Protein AF-A0A8B9ZH86-F1 (afdb_monomer)

Structure (mmCIF, N/CA/C/O backbone):
data_AF-A0A8B9ZH86-F1
#
_entry.id   AF-A0A8B9ZH86-F1
#
loop_
_atom_site.group_PDB
_atom_site.id
_atom_site.type_symbol
_atom_site.label_atom_id
_atom_site.label_alt_id
_atom_site.label_comp_id
_atom_site.label_asym_id
_atom_site.label_entity_id
_atom_site.label_seq_id
_atom_site.pdbx_PDB_ins_code
_atom_site.Cartn_x
_atom_site.Cartn_y
_atom_site.Cartn_z
_atom_site.occupancy
_atom_site.B_iso_or_equiv
_atom_site.auth_seq_id
_atom_site.auth_comp_id
_atom_site.auth_asym_id
_atom_site.auth_atom_id
_atom_site.pdbx_PDB_model_num
ATOM 1 N N . MET A 1 1 ? -10.635 -2.261 -49.959 1.00 44.25 1 MET A N 1
ATOM 2 C CA . MET A 1 1 ? -9.346 -1.596 -49.677 1.00 44.25 1 MET A CA 1
ATOM 3 C C . MET A 1 1 ? -9.178 -1.586 -48.171 1.00 44.25 1 MET A C 1
ATOM 5 O O . MET A 1 1 ? -9.976 -0.938 -47.509 1.00 44.25 1 MET A O 1
ATOM 9 N N . GLY A 1 2 ? -8.268 -2.399 -47.631 1.00 51.12 2 GLY A N 1
ATOM 10 C CA . GLY A 1 2 ? -8.025 -2.447 -46.186 1.00 51.12 2 GLY A CA 1
ATOM 11 C C . GLY A 1 2 ? -7.377 -1.146 -45.723 1.00 51.12 2 GLY A C 1
ATOM 12 O O . GLY A 1 2 ? -6.471 -0.653 -46.393 1.00 51.12 2 GLY A O 1
ATOM 13 N N . ALA A 1 3 ? -7.886 -0.574 -44.633 1.00 56.88 3 ALA A N 1
ATOM 14 C CA . ALA A 1 3 ? -7.304 0.602 -44.006 1.00 56.88 3 ALA A CA 1
ATOM 15 C C . ALA A 1 3 ? -5.883 0.255 -43.547 1.00 56.88 3 ALA A C 1
ATOM 17 O O . ALA A 1 3 ? -5.705 -0.650 -42.734 1.00 56.88 3 ALA A O 1
ATOM 18 N N . VAL A 1 4 ? -4.890 0.940 -44.113 1.00 67.06 4 VAL A N 1
ATOM 19 C CA . VAL A 1 4 ? -3.495 0.831 -43.679 1.00 67.06 4 VAL A CA 1
ATOM 20 C C . VAL A 1 4 ? -3.459 1.277 -42.220 1.00 67.06 4 VAL A C 1
ATOM 22 O O . VAL A 1 4 ? -3.859 2.400 -41.918 1.00 67.06 4 VAL A O 1
ATOM 25 N N . THR A 1 5 ? -3.065 0.384 -41.316 1.00 81.06 5 THR A N 1
ATOM 26 C CA . THR A 1 5 ? -2.970 0.703 -39.887 1.00 81.06 5 THR A CA 1
ATOM 27 C C . THR A 1 5 ? -1.779 1.632 -39.647 1.00 81.06 5 THR A C 1
ATOM 29 O O . THR A 1 5 ? -0.795 1.574 -40.387 1.00 81.06 5 THR A O 1
ATOM 32 N N . ASP A 1 6 ? -1.831 2.491 -38.626 1.00 79.12 6 ASP A N 1
ATOM 33 C CA . ASP A 1 6 ? -0.725 3.417 -38.316 1.00 79.12 6 ASP A CA 1
ATOM 34 C C . ASP A 1 6 ? 0.617 2.679 -38.157 1.00 79.12 6 ASP A C 1
ATOM 36 O O . ASP A 1 6 ? 1.642 3.145 -38.652 1.00 79.12 6 ASP A O 1
ATOM 40 N N . ASP A 1 7 ? 0.600 1.463 -37.606 1.00 79.62 7 ASP A N 1
ATOM 41 C CA . ASP A 1 7 ? 1.768 0.578 -37.535 1.00 79.62 7 ASP A CA 1
ATOM 42 C C . ASP A 1 7 ? 2.334 0.200 -38.912 1.00 79.62 7 ASP A C 1
ATOM 44 O O . ASP A 1 7 ? 3.549 0.093 -39.078 1.00 79.62 7 ASP A O 1
ATOM 48 N N . GLU A 1 8 ? 1.490 -0.010 -39.927 1.00 81.50 8 GLU A N 1
ATOM 49 C CA . GLU A 1 8 ? 1.948 -0.248 -41.299 1.00 81.50 8 GLU A CA 1
ATOM 50 C C . GLU A 1 8 ? 2.535 1.009 -41.939 1.00 81.50 8 GLU A C 1
ATOM 52 O O . GLU A 1 8 ? 3.502 0.903 -42.698 1.00 81.50 8 GLU A O 1
ATOM 57 N N . VAL A 1 9 ? 1.984 2.189 -41.640 1.00 79.44 9 VAL A N 1
ATOM 58 C CA . VAL A 1 9 ? 2.524 3.469 -42.118 1.00 79.44 9 VAL A CA 1
ATOM 59 C C . VAL A 1 9 ? 3.891 3.728 -41.492 1.00 79.44 9 VAL A C 1
ATOM 61 O O . VAL A 1 9 ? 4.841 4.023 -42.217 1.00 79.44 9 VAL A O 1
ATOM 64 N N . ILE A 1 10 ? 4.020 3.545 -40.176 1.00 77.00 10 ILE A N 1
ATOM 65 C CA . ILE A 1 10 ? 5.276 3.706 -39.434 1.00 77.00 10 ILE A CA 1
ATOM 66 C C . ILE A 1 10 ? 6.316 2.697 -39.930 1.00 77.00 10 ILE A C 1
ATOM 68 O O . ILE A 1 10 ? 7.442 3.080 -40.245 1.00 77.00 10 ILE A O 1
ATOM 72 N N . ARG A 1 11 ? 5.936 1.426 -40.108 1.00 75.44 11 ARG A N 1
ATOM 73 C CA . ARG A 1 11 ? 6.829 0.385 -40.640 1.00 75.44 11 ARG A CA 1
ATOM 74 C C . ARG A 1 11 ? 7.306 0.708 -42.056 1.00 75.44 11 ARG A C 1
ATOM 76 O O . ARG A 1 11 ? 8.496 0.595 -42.333 1.00 75.44 11 ARG A O 1
ATOM 83 N N . LYS A 1 12 ? 6.412 1.145 -42.952 1.00 70.50 12 LYS A N 1
ATOM 84 C CA . LYS A 1 12 ? 6.780 1.562 -44.318 1.00 70.50 12 LYS A CA 1
ATOM 85 C C . LYS A 1 12 ? 7.668 2.801 -44.315 1.00 70.50 12 LYS A C 1
ATOM 87 O O . LYS A 1 12 ? 8.608 2.861 -45.097 1.00 70.50 12 LYS A O 1
ATOM 92 N N . ARG A 1 13 ? 7.404 3.768 -43.434 1.00 69.31 13 ARG A N 1
ATOM 93 C CA . ARG A 1 13 ? 8.225 4.972 -43.293 1.00 69.31 13 ARG A CA 1
ATOM 94 C C . ARG A 1 13 ? 9.634 4.626 -42.817 1.00 69.31 13 ARG A C 1
ATOM 96 O O . ARG A 1 13 ? 10.585 5.071 -43.438 1.00 69.31 13 ARG A O 1
ATOM 103 N N . LEU A 1 14 ? 9.765 3.766 -41.808 1.00 67.75 14 LEU A N 1
ATOM 104 C CA . LEU A 1 14 ? 11.055 3.269 -41.317 1.00 67.75 14 LEU A CA 1
ATOM 105 C C . LEU A 1 14 ? 11.804 2.420 -42.355 1.00 67.75 14 LEU A C 1
ATOM 107 O O . LEU A 1 14 ? 13.023 2.450 -42.381 1.00 67.75 14 LEU A O 1
ATOM 111 N N . LEU A 1 15 ? 11.103 1.694 -43.231 1.00 63.81 15 LEU A N 1
ATOM 112 C CA . LEU A 1 15 ? 11.711 0.946 -44.342 1.00 63.81 15 LEU A CA 1
ATOM 113 C C . LEU A 1 15 ? 12.183 1.846 -45.495 1.00 63.81 15 LEU A C 1
ATOM 115 O O . LEU A 1 15 ? 13.144 1.505 -46.177 1.00 63.81 15 LEU A O 1
ATOM 119 N N . ILE A 1 16 ? 11.502 2.969 -45.737 1.00 63.69 16 ILE A N 1
ATOM 120 C CA . ILE A 1 16 ? 11.848 3.926 -46.801 1.00 63.69 16 ILE A CA 1
ATOM 121 C C . ILE A 1 16 ? 12.933 4.906 -46.329 1.00 63.69 16 ILE A C 1
ATOM 123 O O . ILE A 1 16 ? 13.866 5.184 -47.079 1.00 63.69 16 ILE A O 1
ATOM 127 N N . ASP A 1 17 ? 12.827 5.399 -45.092 1.00 56.22 17 ASP A N 1
ATOM 128 C CA . ASP A 1 17 ? 13.790 6.317 -44.466 1.00 56.22 17 ASP A CA 1
ATOM 129 C C . ASP A 1 17 ? 14.951 5.569 -43.776 1.00 56.22 17 ASP A C 1
ATOM 131 O O . ASP A 1 17 ? 15.949 6.182 -43.395 1.00 56.22 17 ASP A O 1
ATOM 135 N N . GLY A 1 18 ? 14.850 4.244 -43.632 1.00 55.84 18 GLY A N 1
ATOM 136 C CA . GLY A 1 18 ? 15.890 3.370 -43.094 1.00 55.84 18 GLY A CA 1
ATOM 137 C C . GLY A 1 18 ? 17.001 3.124 -44.105 1.00 55.84 18 GLY A C 1
ATOM 138 O O . GLY A 1 18 ? 17.054 2.056 -44.697 1.00 55.84 18 GLY A O 1
ATOM 139 N N . ASP A 1 19 ? 17.840 4.141 -44.306 1.00 55.16 19 ASP A N 1
ATOM 140 C CA . ASP A 1 19 ? 19.271 4.131 -44.682 1.00 55.16 19 ASP A CA 1
ATOM 141 C C . ASP A 1 19 ? 19.768 3.306 -45.898 1.00 55.16 19 ASP A C 1
ATOM 143 O O . ASP A 1 19 ? 20.898 3.483 -46.336 1.00 55.16 19 ASP A O 1
ATOM 147 N N . GLY A 1 20 ? 18.960 2.456 -46.534 1.00 55.94 20 GLY A N 1
ATOM 148 C CA . GLY A 1 20 ? 19.423 1.531 -47.575 1.00 55.94 20 GLY A CA 1
ATOM 149 C C . GLY A 1 20 ? 19.319 2.072 -49.001 1.00 55.94 20 GLY A C 1
ATOM 150 O O . GLY A 1 20 ? 20.180 1.806 -49.836 1.00 55.94 20 GLY A O 1
ATOM 151 N N . ALA A 1 21 ? 18.291 2.871 -49.303 1.00 56.84 21 ALA A N 1
ATOM 152 C CA . ALA A 1 21 ? 18.071 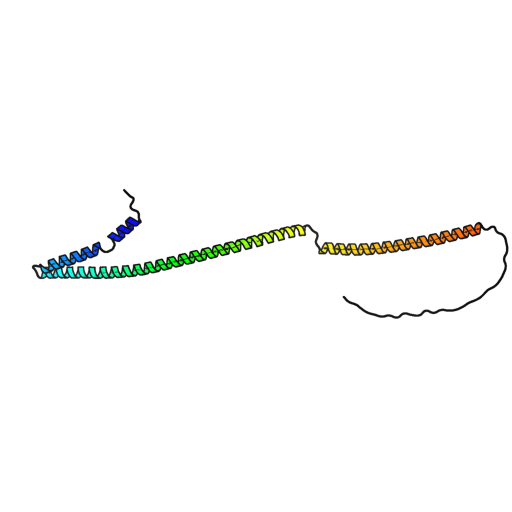3.379 -50.663 1.00 56.84 21 ALA A CA 1
ATOM 153 C C . ALA A 1 21 ? 18.997 4.559 -51.022 1.00 56.84 21 ALA A C 1
ATOM 155 O O . ALA A 1 21 ? 19.280 4.807 -52.197 1.00 56.84 21 ALA A O 1
ATOM 156 N N . GLY A 1 22 ? 19.463 5.303 -50.013 1.00 72.00 22 GLY A N 1
ATOM 157 C CA . GLY A 1 22 ? 20.374 6.434 -50.185 1.00 72.00 22 GLY A CA 1
ATOM 158 C C . GLY A 1 22 ? 21.818 5.990 -50.406 1.00 72.00 22 GLY A C 1
ATOM 159 O O . GLY A 1 22 ? 22.460 6.467 -51.342 1.00 72.00 22 GLY A O 1
ATOM 160 N N . ASP A 1 23 ? 22.307 5.060 -49.582 1.00 78.38 23 ASP A N 1
ATOM 161 C CA . ASP A 1 23 ? 23.685 4.570 -49.658 1.00 78.38 23 ASP A CA 1
ATOM 162 C C . ASP A 1 23 ? 23.940 3.696 -50.882 1.00 78.38 23 ASP A C 1
ATOM 164 O O . ASP A 1 23 ? 24.910 3.945 -51.596 1.00 78.38 23 ASP A O 1
ATOM 168 N N . ASP A 1 24 ? 23.032 2.778 -51.224 1.00 83.19 24 ASP A N 1
ATOM 169 C CA . ASP A 1 24 ? 23.149 1.996 -52.463 1.00 83.19 24 ASP A CA 1
ATOM 170 C C . ASP A 1 24 ? 23.200 2.912 -53.700 1.00 83.19 24 ASP A C 1
ATOM 172 O O . ASP A 1 24 ? 24.045 2.762 -54.587 1.00 83.19 24 ASP A O 1
ATOM 176 N N . ARG A 1 25 ? 22.369 3.964 -53.732 1.00 84.50 25 ARG A N 1
ATOM 177 C CA . ARG A 1 25 ? 22.416 4.979 -54.791 1.00 84.50 25 ARG A CA 1
ATOM 178 C C . ARG A 1 25 ? 23.748 5.734 -54.808 1.00 84.50 25 ARG A C 1
ATOM 180 O O . ARG A 1 25 ? 24.274 5.975 -55.896 1.00 84.50 25 ARG A O 1
ATOM 187 N N . ARG A 1 26 ? 24.288 6.127 -53.649 1.00 86.50 26 ARG A N 1
ATOM 188 C CA . ARG A 1 26 ? 25.584 6.824 -53.539 1.00 86.50 26 ARG A CA 1
ATOM 189 C C . ARG A 1 26 ? 26.741 5.946 -54.016 1.00 86.50 26 ARG A C 1
ATOM 191 O O . ARG A 1 26 ? 27.545 6.407 -54.824 1.00 86.50 26 ARG A O 1
ATOM 198 N N . ILE A 1 27 ? 26.773 4.677 -53.613 1.00 88.69 27 ILE A N 1
ATOM 199 C CA . ILE A 1 27 ? 27.779 3.696 -54.044 1.00 88.69 27 ILE A CA 1
ATOM 200 C C . ILE A 1 27 ? 27.683 3.468 -55.557 1.00 88.69 27 ILE A C 1
ATOM 202 O O . ILE A 1 27 ? 28.685 3.551 -56.268 1.00 88.69 27 ILE A O 1
ATOM 206 N N . ASN A 1 28 ? 26.472 3.295 -56.092 1.00 89.69 28 ASN A N 1
ATOM 207 C CA . ASN A 1 28 ? 26.257 3.170 -57.534 1.00 89.69 28 ASN A CA 1
ATOM 208 C C . ASN A 1 28 ? 26.713 4.418 -58.316 1.00 89.69 28 ASN A C 1
ATOM 210 O O . ASN A 1 28 ? 27.226 4.306 -59.434 1.00 89.69 28 ASN A O 1
ATOM 214 N N . LEU A 1 29 ? 26.546 5.621 -57.754 1.00 88.88 29 LEU A N 1
ATOM 215 C CA . LEU A 1 29 ? 27.056 6.862 -58.346 1.00 88.88 29 LEU A CA 1
ATOM 216 C C . LEU A 1 29 ? 28.585 6.947 -58.287 1.00 88.88 29 LEU A C 1
ATOM 218 O O . LEU A 1 29 ? 29.193 7.388 -59.265 1.00 88.88 29 LEU A O 1
ATOM 222 N N . LEU A 1 30 ? 29.202 6.498 -57.191 1.00 91.75 30 LEU A N 1
ATOM 223 C CA . LEU A 1 30 ? 30.655 6.417 -57.046 1.00 91.75 30 LEU A CA 1
ATOM 224 C C . LEU A 1 30 ? 31.257 5.505 -58.125 1.00 91.75 30 LEU A C 1
ATOM 226 O O . LEU A 1 30 ? 32.155 5.930 -58.849 1.00 91.75 30 LEU A O 1
ATOM 230 N N . VAL A 1 31 ? 30.689 4.310 -58.319 1.00 92.25 31 VAL A N 1
ATOM 231 C CA . VAL A 1 31 ? 31.113 3.349 -59.355 1.00 92.25 31 VAL A CA 1
ATOM 232 C C . VAL A 1 31 ? 30.978 3.940 -60.762 1.00 92.25 31 VAL A C 1
ATOM 234 O O . VAL A 1 31 ? 31.910 3.873 -61.562 1.00 92.25 31 VAL A O 1
ATOM 237 N N . LYS A 1 32 ? 29.849 4.589 -61.077 1.00 90.88 32 LYS A N 1
ATOM 238 C CA . LYS A 1 32 ? 29.664 5.265 -62.376 1.00 90.88 32 LYS A CA 1
ATOM 239 C C . LYS A 1 32 ? 30.662 6.406 -62.585 1.00 90.88 32 LYS A C 1
ATOM 241 O O . LYS A 1 32 ? 31.109 6.620 -63.711 1.00 90.88 32 LYS A O 1
ATOM 246 N N . SER A 1 33 ? 30.994 7.143 -61.527 1.00 90.94 33 SER A N 1
ATOM 247 C CA . SER A 1 33 ? 31.949 8.257 -61.580 1.00 90.94 33 SER A CA 1
ATOM 248 C C . SER A 1 33 ? 33.379 7.754 -61.770 1.00 90.94 33 SER A C 1
ATOM 250 O O . SER A 1 33 ? 34.114 8.325 -62.569 1.00 90.94 33 SER A O 1
ATOM 252 N N . PHE A 1 34 ? 33.732 6.631 -61.140 1.00 93.19 34 PHE A N 1
ATOM 253 C CA . PHE A 1 34 ? 34.997 5.931 -61.355 1.00 93.19 34 PHE A CA 1
ATOM 254 C C . PHE A 1 34 ? 35.156 5.466 -62.810 1.00 93.19 34 PHE A C 1
ATOM 256 O O . PHE A 1 34 ? 36.154 5.784 -63.449 1.00 93.19 34 PHE A O 1
ATOM 263 N N . ILE A 1 35 ? 34.139 4.809 -63.385 1.00 92.38 35 ILE A N 1
ATOM 264 C CA . ILE A 1 35 ? 34.173 4.375 -64.795 1.00 92.38 35 ILE A CA 1
ATOM 265 C C . ILE A 1 35 ? 34.337 5.577 -65.738 1.00 92.38 35 ILE A C 1
ATOM 267 O O . ILE A 1 35 ? 35.097 5.507 -66.702 1.00 92.38 35 ILE A O 1
ATOM 271 N N . LYS A 1 36 ? 33.654 6.698 -65.471 1.00 90.06 36 LYS A N 1
ATOM 272 C CA . LYS A 1 36 ? 33.816 7.934 -66.258 1.00 90.06 36 LYS A CA 1
ATOM 273 C C . LYS A 1 36 ? 35.211 8.535 -66.124 1.00 90.06 36 LYS A C 1
ATOM 275 O O . LYS A 1 36 ? 35.742 9.026 -67.112 1.00 90.06 36 LYS A O 1
ATOM 280 N N . TRP A 1 37 ? 35.794 8.488 -64.930 1.00 92.50 37 TRP A N 1
ATOM 281 C CA . TRP A 1 37 ? 37.153 8.953 -64.684 1.00 92.50 37 TRP A CA 1
ATOM 282 C C . TRP A 1 37 ? 38.190 8.125 -65.454 1.00 92.50 37 TRP A C 1
ATOM 284 O O . TRP A 1 37 ? 39.048 8.700 -66.110 1.00 92.50 37 TRP A O 1
ATOM 294 N N . CYS A 1 38 ? 38.057 6.793 -65.488 1.00 91.06 38 CYS A N 1
ATOM 295 C CA . CYS A 1 38 ? 38.940 5.925 -66.281 1.00 91.06 38 CYS A CA 1
ATOM 296 C C . CYS A 1 38 ? 38.893 6.212 -67.791 1.00 91.06 38 CYS A C 1
ATOM 298 O O . CYS A 1 38 ? 39.855 5.924 -68.495 1.00 91.06 38 CYS A O 1
ATOM 300 N N . ASN A 1 39 ? 37.781 6.766 -68.283 1.00 90.19 39 ASN A N 1
ATOM 301 C CA . ASN A 1 39 ? 37.563 7.090 -69.693 1.00 90.19 39 ASN A CA 1
ATOM 302 C C . ASN A 1 39 ? 37.658 8.603 -69.981 1.00 90.19 39 ASN A C 1
ATOM 304 O O . ASN A 1 39 ? 37.144 9.060 -71.002 1.00 90.19 39 ASN A O 1
ATOM 308 N N . SER A 1 40 ? 38.258 9.405 -69.089 1.00 85.69 40 SER A N 1
ATOM 309 C CA . SER A 1 40 ? 38.370 10.855 -69.297 1.00 85.69 40 SER A CA 1
ATOM 310 C C . SER A 1 40 ? 39.335 11.183 -70.440 1.00 85.69 40 SER A C 1
ATOM 312 O O . SER A 1 40 ? 40.472 10.714 -70.434 1.00 85.69 40 SER A O 1
ATOM 314 N N . GLY A 1 41 ? 38.903 12.017 -71.391 1.00 76.06 41 GLY A N 1
ATOM 315 C CA . GLY A 1 41 ? 39.702 12.388 -72.567 1.00 76.06 41 GLY A CA 1
ATOM 316 C C . GLY A 1 41 ? 40.708 13.521 -72.327 1.00 76.06 41 GLY A C 1
ATOM 317 O O . GLY A 1 41 ? 41.599 13.729 -73.145 1.00 76.06 41 GLY A O 1
ATOM 318 N N . SER A 1 42 ? 40.580 14.246 -71.210 1.00 85.31 42 SER A N 1
ATOM 319 C CA . SER A 1 42 ? 41.442 15.370 -70.822 1.00 85.31 42 SER A CA 1
ATOM 320 C C . SER A 1 42 ? 41.835 15.291 -69.345 1.00 85.31 42 SER A C 1
ATOM 322 O O . SER A 1 42 ? 41.069 14.818 -68.503 1.00 85.31 42 SER A O 1
ATOM 324 N N . GLN A 1 43 ? 43.017 15.816 -69.016 1.00 82.94 43 GLN A N 1
ATOM 325 C CA . GLN A 1 43 ? 43.527 15.906 -67.646 1.00 82.94 43 GLN A CA 1
ATOM 326 C C . GLN A 1 43 ? 42.626 16.766 -66.737 1.00 82.94 43 GLN A C 1
ATOM 328 O O . GLN A 1 43 ? 42.457 16.448 -65.560 1.00 82.94 43 GLN A O 1
ATOM 333 N N . GLU A 1 44 ? 42.013 17.823 -67.275 1.00 86.25 44 GLU A N 1
ATOM 334 C CA . GLU A 1 44 ? 41.117 18.713 -66.520 1.00 86.25 44 GLU A CA 1
ATOM 335 C C . GLU A 1 44 ? 39.793 18.016 -66.157 1.00 86.25 44 GLU A C 1
ATOM 337 O O . GLU A 1 44 ? 39.335 18.068 -65.011 1.00 86.25 44 GLU A O 1
ATOM 342 N N . GLU A 1 45 ? 39.217 17.274 -67.107 1.00 86.25 45 GLU A N 1
ATOM 343 C CA . GLU A 1 45 ? 38.023 16.455 -66.873 1.00 86.25 45 GLU A CA 1
ATOM 344 C C . GLU A 1 45 ? 38.306 15.334 -65.870 1.00 86.25 45 GLU A C 1
ATOM 346 O O . GLU A 1 45 ? 37.515 15.113 -64.948 1.00 86.25 45 GLU A O 1
ATOM 351 N N . GLY A 1 46 ? 39.460 14.672 -66.007 1.00 89.25 46 GLY A N 1
ATOM 352 C CA . GLY A 1 46 ? 39.926 13.658 -65.069 1.00 89.25 46 GLY A CA 1
ATOM 353 C C . GLY A 1 46 ? 40.040 14.206 -63.644 1.00 89.25 46 GLY A C 1
ATOM 354 O O . GLY A 1 46 ? 39.532 13.601 -62.699 1.00 89.25 46 GLY A O 1
ATOM 355 N N . TYR A 1 47 ? 40.623 15.394 -63.470 1.00 91.31 47 TYR A N 1
ATOM 356 C CA . TYR A 1 47 ? 40.740 16.024 -62.154 1.00 91.31 47 TYR A CA 1
ATOM 357 C C . TYR A 1 47 ? 39.372 16.371 -61.540 1.00 91.31 47 TYR A C 1
ATOM 359 O O . TYR A 1 47 ? 39.136 16.097 -60.361 1.00 91.31 47 TYR A O 1
ATOM 367 N N . SER A 1 48 ? 38.427 16.896 -62.333 1.00 89.62 48 SER A N 1
ATOM 368 C CA . SER A 1 48 ? 37.065 17.191 -61.856 1.00 89.62 48 SER A CA 1
ATOM 369 C C . SER A 1 48 ? 36.317 15.932 -61.399 1.00 89.62 48 SER A C 1
ATOM 371 O O . SER A 1 48 ? 35.660 15.951 -60.355 1.00 89.62 48 SER A O 1
ATOM 373 N N . GLN A 1 49 ? 36.416 14.824 -62.146 1.00 89.94 49 GLN A N 1
ATOM 374 C CA . GLN A 1 49 ? 35.773 13.561 -61.755 1.00 89.94 49 GLN A CA 1
ATOM 375 C C . GLN A 1 49 ? 36.413 12.957 -60.501 1.00 89.94 49 GLN A C 1
ATOM 377 O O . GLN A 1 49 ? 35.694 12.479 -59.624 1.00 89.94 49 GLN A O 1
ATOM 382 N N . TYR A 1 50 ? 37.739 13.045 -60.369 1.00 92.56 50 TYR A N 1
ATOM 383 C CA . TYR A 1 50 ? 38.454 12.598 -59.175 1.00 92.56 50 TYR A CA 1
ATOM 384 C C . TYR A 1 50 ? 37.979 13.328 -57.907 1.00 92.56 50 TYR A C 1
ATOM 386 O O . TYR A 1 50 ? 37.650 12.686 -56.911 1.00 92.56 50 TYR A O 1
ATOM 394 N N . GLN A 1 51 ? 37.835 14.658 -57.956 1.00 93.00 51 GLN A N 1
ATOM 395 C CA . GLN A 1 51 ? 37.324 15.442 -56.821 1.00 93.00 51 GLN A CA 1
ATOM 396 C C . GLN A 1 51 ? 35.879 15.075 -56.445 1.00 93.00 51 GLN A C 1
ATOM 398 O O . GLN A 1 51 ? 35.549 14.958 -55.264 1.00 93.00 51 GLN A O 1
ATOM 403 N N . ARG A 1 52 ? 35.009 14.822 -57.435 1.00 90.50 52 ARG A N 1
ATOM 404 C CA . ARG A 1 52 ? 33.639 14.337 -57.174 1.00 90.50 52 ARG A CA 1
ATOM 405 C C . ARG A 1 52 ? 33.633 12.959 -56.520 1.00 90.50 52 ARG A C 1
ATOM 407 O O . ARG A 1 52 ? 32.814 12.712 -55.634 1.00 90.50 52 ARG A O 1
ATOM 414 N N . MET A 1 53 ? 34.537 12.076 -56.941 1.00 93.88 53 MET A N 1
ATOM 415 C CA . MET A 1 53 ? 34.682 10.738 -56.375 1.00 93.88 53 MET A CA 1
ATOM 416 C C . MET A 1 53 ? 35.121 10.806 -54.907 1.00 93.88 53 MET A C 1
ATOM 418 O O . MET A 1 53 ? 34.483 10.181 -54.065 1.00 93.88 53 MET A O 1
ATOM 422 N N . LEU A 1 54 ? 36.116 11.641 -54.579 1.00 94.56 54 LEU A N 1
ATOM 423 C CA . LEU A 1 54 ? 36.535 11.888 -53.193 1.00 94.56 54 LEU A CA 1
ATOM 424 C C . LEU A 1 54 ? 35.398 12.448 -52.329 1.00 94.56 54 LEU A C 1
ATOM 426 O O . LEU A 1 54 ? 35.167 11.970 -51.221 1.00 94.56 54 LEU A O 1
ATOM 430 N N . SER A 1 55 ? 34.647 13.424 -52.846 1.00 92.06 55 SER A N 1
ATOM 431 C CA . SER A 1 55 ? 33.504 13.995 -52.125 1.00 92.06 55 SER A CA 1
ATOM 432 C C . SER A 1 55 ? 32.412 12.953 -51.855 1.00 92.06 55 SER A C 1
ATOM 434 O O . SER A 1 55 ? 31.880 12.882 -50.749 1.00 92.06 55 SER A O 1
ATOM 436 N N . THR A 1 56 ? 32.111 12.103 -52.841 1.00 90.69 56 THR A N 1
ATOM 437 C CA . THR A 1 56 ? 31.112 11.033 -52.698 1.00 90.69 56 THR A CA 1
ATOM 438 C C . THR A 1 56 ? 31.580 9.961 -51.710 1.00 90.69 56 THR A C 1
ATOM 440 O O . THR A 1 56 ? 30.778 9.491 -50.906 1.00 90.69 56 THR A O 1
ATOM 443 N N . LEU A 1 57 ? 32.870 9.608 -51.718 1.00 92.56 57 LEU A N 1
ATOM 444 C CA . LEU A 1 57 ? 33.456 8.659 -50.769 1.00 92.56 57 LEU A CA 1
ATOM 445 C C . LEU A 1 57 ? 33.358 9.177 -49.327 1.00 92.56 57 LEU A C 1
ATOM 447 O O . LEU A 1 57 ? 32.852 8.467 -48.464 1.00 92.56 57 LEU A O 1
ATOM 451 N N . SER A 1 58 ? 33.725 10.440 -49.094 1.00 92.81 58 SER A N 1
ATOM 452 C CA . SER A 1 58 ? 33.609 11.078 -47.776 1.00 92.81 58 SER A CA 1
ATOM 453 C C . SER A 1 58 ? 32.166 11.085 -47.248 1.00 92.81 58 SER A C 1
ATOM 455 O O . SER A 1 58 ? 31.930 10.852 -46.063 1.00 92.81 58 SER A O 1
ATOM 457 N N . GLN A 1 59 ? 31.173 11.282 -48.123 1.00 89.31 59 GLN A N 1
ATOM 458 C CA . GLN A 1 59 ? 29.759 11.182 -47.741 1.00 89.31 59 GLN A CA 1
ATOM 459 C C . GLN A 1 59 ? 29.350 9.753 -47.355 1.00 89.31 59 GLN A C 1
ATOM 461 O O . GLN A 1 59 ? 28.550 9.587 -46.436 1.00 89.31 59 GLN A O 1
ATOM 466 N N . CYS A 1 60 ? 29.889 8.731 -48.029 1.00 89.81 60 CYS A N 1
ATOM 467 C CA . CYS A 1 60 ? 29.627 7.328 -47.692 1.00 89.81 60 CYS A CA 1
ATOM 468 C C . CYS A 1 60 ? 30.241 6.960 -46.332 1.00 89.81 60 CYS A C 1
ATOM 470 O O . CYS A 1 60 ? 29.574 6.344 -45.505 1.00 89.81 60 CYS A O 1
ATOM 472 N N . GLU A 1 61 ? 31.480 7.387 -46.073 1.00 90.88 61 GLU A N 1
ATOM 473 C CA . GLU A 1 61 ? 32.155 7.193 -44.781 1.00 90.88 61 GLU A CA 1
ATOM 474 C C . GLU A 1 61 ? 31.384 7.862 -43.637 1.00 90.88 61 GLU A C 1
ATOM 476 O O . GLU A 1 61 ? 31.166 7.255 -42.587 1.00 90.88 61 GLU A O 1
ATOM 481 N N . PHE A 1 62 ? 30.906 9.090 -43.857 1.00 90.75 62 PHE A N 1
ATOM 482 C CA . PHE A 1 62 ? 30.084 9.798 -42.881 1.00 90.75 62 PHE A CA 1
ATOM 483 C C . PHE A 1 62 ? 28.752 9.084 -42.614 1.00 90.75 62 PHE A C 1
ATOM 485 O O . PHE A 1 62 ? 28.359 8.949 -41.454 1.00 90.75 62 PHE A O 1
ATOM 492 N N . SER A 1 63 ? 28.067 8.614 -43.666 1.00 87.75 63 SER A N 1
ATOM 493 C CA . SER A 1 63 ? 26.812 7.859 -43.535 1.00 87.75 63 SER A CA 1
ATOM 494 C C . SER A 1 63 ? 27.020 6.608 -42.683 1.00 87.75 63 SER A C 1
ATOM 496 O O . SER A 1 63 ? 26.344 6.440 -41.674 1.00 87.75 63 SER A O 1
ATOM 498 N N . MET A 1 64 ? 28.050 5.814 -42.996 1.00 88.75 64 MET A N 1
ATOM 499 C CA . MET A 1 64 ? 28.405 4.610 -42.240 1.00 88.75 64 MET A CA 1
ATOM 500 C C . MET A 1 64 ? 28.653 4.908 -40.753 1.00 88.75 64 MET A C 1
ATOM 502 O O . MET A 1 64 ? 28.109 4.233 -39.878 1.00 88.75 64 MET A O 1
ATOM 506 N N . GLY A 1 65 ? 29.447 5.941 -40.451 1.00 92.06 65 GLY A N 1
ATOM 507 C CA . GLY A 1 65 ? 29.708 6.350 -39.068 1.00 92.06 65 GLY A CA 1
ATOM 508 C C . GLY A 1 65 ? 28.434 6.771 -38.331 1.00 92.06 65 GLY A C 1
ATOM 509 O O . GLY A 1 65 ? 28.234 6.411 -37.171 1.00 92.06 65 GLY A O 1
ATOM 510 N N . LYS A 1 66 ? 27.529 7.480 -39.014 1.00 90.44 66 LYS A N 1
ATOM 511 C CA . LYS A 1 66 ? 26.225 7.858 -38.465 1.00 90.44 66 LYS A CA 1
ATOM 512 C C . LYS A 1 66 ? 25.361 6.631 -38.160 1.00 90.44 66 LYS A C 1
ATOM 514 O O . LYS A 1 66 ? 24.776 6.585 -37.079 1.00 90.44 66 LYS A O 1
ATOM 519 N N . THR A 1 67 ? 25.287 5.648 -39.059 1.00 88.69 67 THR A N 1
ATOM 520 C CA . THR A 1 67 ? 24.489 4.427 -38.858 1.00 88.69 67 THR A CA 1
ATOM 521 C C . THR A 1 67 ? 24.955 3.653 -37.622 1.00 88.69 67 THR A C 1
ATOM 523 O O . THR A 1 67 ? 24.121 3.214 -36.832 1.00 88.69 67 THR A O 1
ATOM 526 N N . LEU A 1 68 ? 26.270 3.552 -37.393 1.00 92.94 68 LEU A N 1
ATOM 527 C CA . LEU A 1 68 ? 26.825 2.916 -36.190 1.00 92.94 68 LEU A CA 1
ATOM 528 C C . LEU A 1 68 ? 26.425 3.653 -34.904 1.00 92.94 68 LEU A C 1
ATOM 530 O O . LEU A 1 68 ? 25.979 3.027 -33.948 1.00 92.94 68 LEU A O 1
ATOM 534 N N . LEU A 1 69 ? 26.497 4.987 -34.894 1.00 94.56 69 LEU A N 1
ATOM 535 C CA . LEU A 1 69 ? 26.077 5.777 -33.732 1.00 94.56 69 LEU A CA 1
ATOM 536 C C . LEU A 1 69 ? 24.573 5.655 -33.448 1.00 94.56 69 LEU A C 1
ATOM 538 O O . LEU A 1 69 ? 24.168 5.613 -32.285 1.00 94.56 69 LEU A O 1
ATOM 542 N N . VAL A 1 70 ? 23.744 5.597 -34.495 1.00 91.50 70 VAL A N 1
ATOM 543 C CA . VAL A 1 70 ? 22.298 5.358 -34.361 1.00 91.50 70 VAL A CA 1
ATOM 544 C C . VAL A 1 70 ? 22.037 3.958 -33.808 1.00 91.50 70 VAL A C 1
ATOM 546 O O . VAL A 1 70 ? 21.197 3.800 -32.928 1.00 91.50 70 VAL A O 1
ATOM 549 N N . TYR A 1 71 ? 22.778 2.950 -34.266 1.00 92.00 71 TYR A N 1
ATOM 550 C CA . TYR A 1 71 ? 22.691 1.596 -33.729 1.00 92.00 71 TYR A CA 1
ATOM 551 C C . TYR A 1 71 ? 23.037 1.547 -32.231 1.00 92.00 71 TYR A C 1
ATOM 553 O O . TYR A 1 71 ? 22.243 1.040 -31.439 1.00 92.00 71 TYR A O 1
ATOM 561 N N . ASP A 1 72 ? 24.149 2.158 -31.817 1.00 96.69 72 ASP A N 1
ATOM 562 C CA . ASP A 1 72 ? 24.556 2.218 -30.405 1.00 96.69 72 ASP A CA 1
ATOM 563 C C . ASP A 1 72 ? 23.571 3.015 -29.536 1.00 96.69 72 ASP A C 1
ATOM 565 O O . ASP A 1 72 ? 23.380 2.737 -28.349 1.00 96.69 72 ASP A O 1
ATOM 569 N N . MET A 1 73 ? 22.941 4.046 -30.102 1.00 97.25 73 MET A N 1
ATOM 570 C CA . MET A 1 73 ? 21.847 4.763 -29.450 1.00 97.25 73 MET A CA 1
ATOM 571 C C . MET A 1 73 ? 20.634 3.845 -29.249 1.00 97.25 73 MET A C 1
ATOM 573 O O . MET A 1 73 ? 20.132 3.768 -28.131 1.00 97.25 73 MET A O 1
ATOM 577 N N . ASN A 1 74 ? 20.216 3.104 -30.279 1.00 95.75 74 ASN A N 1
ATOM 578 C CA . ASN A 1 74 ? 19.084 2.178 -30.201 1.00 95.75 74 ASN A CA 1
ATOM 579 C C . ASN A 1 74 ? 19.326 1.053 -29.183 1.00 95.75 74 ASN A C 1
ATOM 581 O O . ASN A 1 74 ? 18.409 0.687 -28.452 1.00 95.75 74 ASN A O 1
ATOM 585 N N . LEU A 1 75 ? 20.554 0.524 -29.089 1.00 97.56 75 LEU A N 1
ATOM 586 C CA . LEU A 1 75 ? 20.917 -0.454 -28.055 1.00 97.56 75 LEU A CA 1
ATOM 587 C C . LEU A 1 75 ? 20.679 0.107 -26.646 1.00 97.56 75 LEU A C 1
ATOM 589 O O . LEU A 1 75 ? 20.006 -0.527 -25.834 1.00 97.56 75 LEU A O 1
ATOM 593 N N . ARG A 1 76 ? 21.157 1.328 -26.379 1.00 97.94 76 ARG A N 1
ATOM 594 C CA . ARG A 1 76 ? 20.952 2.000 -25.085 1.00 97.94 76 ARG A CA 1
ATOM 595 C C . ARG A 1 76 ? 19.481 2.302 -24.806 1.00 97.94 76 ARG A C 1
ATOM 597 O O . ARG A 1 76 ? 19.048 2.220 -23.658 1.00 97.94 76 ARG A O 1
ATOM 604 N N . GLU A 1 77 ? 18.702 2.650 -25.828 1.00 97.12 77 GLU A N 1
ATOM 605 C CA . GLU A 1 77 ? 17.256 2.837 -25.678 1.00 97.12 77 GLU A CA 1
ATOM 606 C C . GLU A 1 77 ? 16.550 1.528 -25.315 1.00 97.12 77 GLU A C 1
ATOM 608 O O . GLU A 1 77 ? 15.729 1.526 -24.398 1.00 97.12 77 GLU A O 1
ATOM 613 N N . MET A 1 78 ? 16.902 0.405 -25.951 1.00 97.00 78 MET A N 1
ATOM 614 C CA . MET A 1 78 ? 16.347 -0.906 -25.597 1.00 97.00 78 MET A CA 1
ATOM 615 C C . MET A 1 78 ? 16.648 -1.287 -24.143 1.00 97.00 78 MET A C 1
ATOM 617 O O . MET A 1 78 ? 15.735 -1.689 -23.423 1.00 97.00 78 MET A O 1
ATOM 621 N N . GLU A 1 79 ? 17.889 -1.100 -23.684 1.00 98.06 79 GLU A N 1
ATOM 622 C CA . GLU A 1 79 ? 18.267 -1.335 -22.282 1.00 98.06 79 GLU A CA 1
ATOM 623 C C . GLU A 1 79 ? 17.457 -0.454 -21.317 1.00 98.06 79 GLU A C 1
ATOM 625 O O . GLU A 1 79 ? 16.994 -0.913 -20.268 1.00 98.06 79 GLU A O 1
ATOM 630 N N . ASN A 1 80 ? 17.244 0.815 -21.676 1.00 98.31 80 ASN A N 1
ATOM 631 C CA . ASN A 1 80 ? 16.439 1.733 -20.880 1.00 98.31 80 ASN A CA 1
ATOM 632 C C . ASN A 1 80 ? 14.968 1.291 -20.811 1.00 98.31 80 ASN A C 1
ATOM 634 O O . ASN A 1 80 ? 14.370 1.311 -19.734 1.00 98.31 80 ASN A O 1
ATOM 638 N N . TYR A 1 81 ? 14.385 0.846 -21.926 1.00 98.12 81 TYR A N 1
ATOM 639 C CA . TYR A 1 81 ? 13.018 0.326 -21.935 1.00 98.12 81 TYR A CA 1
ATOM 640 C C . TYR A 1 81 ? 12.876 -0.947 -21.105 1.00 98.12 81 TYR A C 1
ATOM 642 O O . TYR A 1 81 ? 11.905 -1.069 -20.359 1.00 98.12 81 TYR A O 1
ATOM 650 N N . GLU A 1 82 ? 13.849 -1.859 -21.156 1.00 98.19 82 GLU A N 1
ATOM 651 C CA . GLU A 1 82 ? 13.843 -3.053 -20.307 1.00 98.19 82 GLU A CA 1
ATOM 652 C C . GLU A 1 82 ? 13.896 -2.681 -18.817 1.00 98.19 82 GLU A C 1
ATOM 654 O O . GLU A 1 82 ? 13.181 -3.258 -17.994 1.00 98.19 82 GLU A O 1
ATOM 659 N N . LYS A 1 83 ? 14.699 -1.673 -18.462 1.00 98.38 83 LYS A N 1
ATOM 660 C CA . LYS A 1 83 ? 14.762 -1.158 -17.093 1.00 98.38 83 LYS A CA 1
ATOM 661 C C . LYS A 1 83 ? 13.428 -0.557 -16.647 1.00 98.38 83 LYS A C 1
ATOM 663 O O . LYS A 1 83 ? 12.924 -0.930 -15.592 1.00 98.38 83 LYS A O 1
ATOM 668 N N . ILE A 1 84 ? 12.839 0.322 -17.461 1.00 98.31 84 ILE A N 1
ATOM 669 C CA . ILE A 1 84 ? 11.532 0.933 -17.176 1.00 98.31 84 ILE A CA 1
ATOM 670 C C . ILE A 1 84 ? 10.464 -0.150 -17.001 1.00 98.31 84 ILE A C 1
ATOM 672 O O . ILE A 1 84 ? 9.642 -0.063 -16.092 1.00 98.31 84 ILE A O 1
ATOM 676 N N . TYR A 1 85 ? 10.493 -1.188 -17.834 1.00 98.44 85 TYR A N 1
ATOM 677 C CA . TYR A 1 85 ? 9.554 -2.299 -17.745 1.00 98.44 85 TYR A CA 1
ATOM 678 C C . TYR A 1 85 ? 9.655 -3.021 -16.391 1.00 98.44 85 TYR A C 1
ATOM 680 O O . TYR A 1 85 ? 8.647 -3.168 -15.699 1.00 98.44 85 TYR A O 1
ATOM 688 N N . LYS A 1 86 ? 10.872 -3.364 -15.950 1.00 98.50 86 LYS A N 1
ATOM 689 C CA . LYS A 1 86 ? 11.110 -3.968 -14.624 1.00 98.50 86 LYS A CA 1
ATOM 690 C C . LYS A 1 86 ? 10.684 -3.048 -13.478 1.00 98.50 86 LYS A C 1
ATOM 692 O O . LYS A 1 86 ? 10.101 -3.509 -12.498 1.00 98.50 86 LYS A O 1
ATOM 697 N N . ASP A 1 87 ? 10.939 -1.746 -13.590 1.00 98.50 87 ASP A N 1
ATOM 698 C CA . ASP A 1 87 ? 10.530 -0.765 -12.578 1.00 98.50 87 ASP A CA 1
ATOM 699 C C . ASP A 1 87 ? 8.997 -0.682 -12.460 1.00 98.50 87 ASP A C 1
ATOM 701 O O . ASP A 1 87 ? 8.456 -0.616 -11.350 1.00 98.50 87 ASP A O 1
ATOM 705 N N . ILE A 1 88 ? 8.282 -0.752 -13.587 1.00 98.44 88 ILE A N 1
ATOM 706 C CA . ILE A 1 88 ? 6.815 -0.805 -13.616 1.00 98.44 88 ILE A CA 1
ATOM 707 C C . ILE A 1 88 ? 6.307 -2.099 -12.971 1.00 98.44 88 ILE A C 1
ATOM 709 O O . ILE A 1 88 ? 5.418 -2.031 -12.122 1.00 98.44 88 ILE A O 1
ATOM 713 N N . GLU A 1 89 ? 6.875 -3.259 -13.308 1.00 98.44 89 GLU A N 1
ATOM 714 C CA . GLU A 1 89 ? 6.492 -4.543 -12.700 1.00 98.44 89 GLU A CA 1
ATOM 715 C C . GLU A 1 89 ? 6.672 -4.531 -11.176 1.00 98.44 89 GLU A C 1
ATOM 717 O O . GLU A 1 89 ? 5.758 -4.901 -10.432 1.00 98.44 89 GLU A O 1
ATOM 722 N N . ASN A 1 90 ? 7.806 -4.016 -10.696 1.00 98.50 90 ASN A N 1
ATOM 723 C CA . ASN A 1 90 ? 8.079 -3.869 -9.267 1.00 98.50 90 ASN A CA 1
ATOM 724 C C . ASN A 1 90 ? 7.088 -2.913 -8.586 1.00 98.50 90 ASN A C 1
ATOM 726 O O . ASN A 1 90 ? 6.591 -3.196 -7.494 1.00 98.50 90 ASN A O 1
ATOM 730 N N . SER A 1 91 ? 6.762 -1.792 -9.235 1.00 98.62 91 SER A N 1
ATOM 731 C CA . SER A 1 91 ? 5.775 -0.828 -8.738 1.00 98.62 91 SER A CA 1
ATOM 732 C C . SER A 1 91 ? 4.376 -1.447 -8.629 1.00 98.62 91 SER A C 1
ATOM 734 O O . SER A 1 91 ? 3.690 -1.267 -7.618 1.00 98.62 91 SER A O 1
ATOM 736 N N . ILE A 1 92 ? 3.972 -2.242 -9.625 1.00 98.50 92 ILE A N 1
ATOM 737 C CA . ILE A 1 92 ? 2.702 -2.979 -9.621 1.00 98.50 92 ILE A CA 1
ATOM 738 C C . ILE A 1 92 ? 2.674 -3.998 -8.475 1.00 98.50 92 ILE A C 1
ATOM 740 O O . ILE A 1 92 ? 1.698 -4.045 -7.721 1.00 98.50 92 ILE A O 1
ATOM 744 N N . ALA A 1 93 ? 3.744 -4.776 -8.292 1.00 98.50 93 ALA A N 1
ATOM 745 C CA . ALA A 1 93 ? 3.847 -5.738 -7.196 1.00 98.50 93 ALA A CA 1
ATOM 746 C C . ALA A 1 93 ? 3.731 -5.050 -5.821 1.00 98.50 93 ALA A C 1
ATOM 748 O O . ALA A 1 93 ? 2.921 -5.459 -4.984 1.00 98.50 93 ALA A O 1
ATOM 749 N N . ALA A 1 94 ? 4.451 -3.942 -5.621 1.00 98.50 94 ALA A N 1
ATOM 750 C CA . ALA A 1 94 ? 4.379 -3.150 -4.395 1.00 98.50 94 ALA A CA 1
ATOM 751 C C . ALA A 1 94 ? 2.981 -2.544 -4.166 1.00 98.50 94 ALA A C 1
ATOM 753 O O . ALA A 1 94 ? 2.495 -2.480 -3.034 1.00 98.50 94 ALA A O 1
ATOM 754 N N . ALA A 1 95 ? 2.295 -2.108 -5.226 1.00 98.62 95 ALA A N 1
ATOM 755 C CA . ALA A 1 95 ? 0.924 -1.614 -5.131 1.00 98.62 95 ALA A CA 1
ATOM 756 C C . ALA A 1 95 ? -0.051 -2.721 -4.695 1.00 98.62 95 ALA A C 1
ATOM 758 O O . ALA A 1 95 ? -0.901 -2.488 -3.831 1.00 98.62 95 ALA A O 1
ATOM 759 N N . HIS A 1 96 ? 0.094 -3.938 -5.227 1.00 98.62 96 HIS A N 1
ATOM 760 C CA . HIS A 1 96 ? -0.701 -5.090 -4.798 1.00 98.62 96 HIS A CA 1
ATOM 761 C C . HIS A 1 96 ? -0.490 -5.435 -3.321 1.00 98.62 96 HIS A C 1
ATOM 763 O O . HIS A 1 96 ? -1.466 -5.708 -2.612 1.00 98.62 96 HIS A O 1
ATOM 769 N N . GLU A 1 97 ? 0.750 -5.374 -2.837 1.00 98.56 97 GLU A N 1
ATOM 770 C CA . GLU A 1 97 ? 1.061 -5.581 -1.423 1.00 98.56 97 GLU A CA 1
ATOM 771 C C . GLU A 1 97 ? 0.381 -4.528 -0.536 1.00 98.56 97 GLU A C 1
ATOM 773 O O . GLU A 1 97 ? -0.351 -4.883 0.394 1.00 98.56 97 GLU A O 1
ATOM 778 N N . LYS A 1 98 ? 0.494 -3.240 -0.890 1.00 98.56 98 LYS A N 1
ATOM 779 C CA . LYS A 1 98 ? -0.186 -2.141 -0.178 1.00 98.56 98 LYS A CA 1
ATOM 780 C C . LYS A 1 98 ? -1.703 -2.317 -0.142 1.00 98.56 98 LYS A C 1
ATOM 782 O O . LYS A 1 98 ? -2.333 -2.069 0.885 1.00 98.56 98 LYS A O 1
ATOM 787 N N . ILE A 1 99 ? -2.312 -2.772 -1.239 1.00 98.50 99 ILE A N 1
ATOM 788 C CA . ILE A 1 99 ? -3.753 -3.067 -1.284 1.00 98.50 99 ILE A CA 1
ATOM 789 C C . ILE A 1 99 ? -4.101 -4.200 -0.310 1.00 98.50 99 ILE A C 1
ATOM 791 O O . ILE A 1 99 ? -5.102 -4.113 0.406 1.00 98.50 99 ILE A O 1
ATOM 795 N N . SER A 1 100 ? -3.297 -5.264 -0.276 1.00 98.56 100 SER A N 1
ATOM 796 C CA . SER A 1 100 ? -3.487 -6.391 0.644 1.00 98.56 100 SER A CA 1
ATOM 797 C C . SER A 1 100 ? -3.410 -5.942 2.104 1.00 98.56 100 SER A C 1
ATOM 799 O O . SER A 1 100 ? -4.272 -6.288 2.918 1.00 98.56 100 SER A O 1
ATOM 801 N N . GLU A 1 101 ? -2.430 -5.105 2.434 1.00 98.50 101 GLU A N 1
ATOM 802 C CA . GLU A 1 101 ? -2.272 -4.558 3.776 1.00 98.50 101 GLU A CA 1
ATOM 803 C C . GLU A 1 101 ? -3.423 -3.619 4.161 1.00 98.50 101 GLU A C 1
ATOM 805 O O . GLU A 1 101 ? -4.032 -3.787 5.221 1.00 98.50 101 GLU A O 1
ATOM 810 N N . CYS A 1 102 ? -3.812 -2.704 3.272 1.00 98.44 102 CYS A N 1
ATOM 811 C CA . CYS A 1 102 ? -4.935 -1.796 3.502 1.00 98.44 102 CYS A CA 1
ATOM 812 C C . CYS A 1 102 ? -6.245 -2.564 3.761 1.00 98.44 102 CYS A C 1
ATOM 814 O O . CYS A 1 102 ? -7.003 -2.230 4.674 1.00 98.44 102 CYS A O 1
ATOM 816 N N . LYS A 1 103 ? -6.488 -3.666 3.034 1.00 98.62 103 LYS A N 1
ATOM 817 C CA . L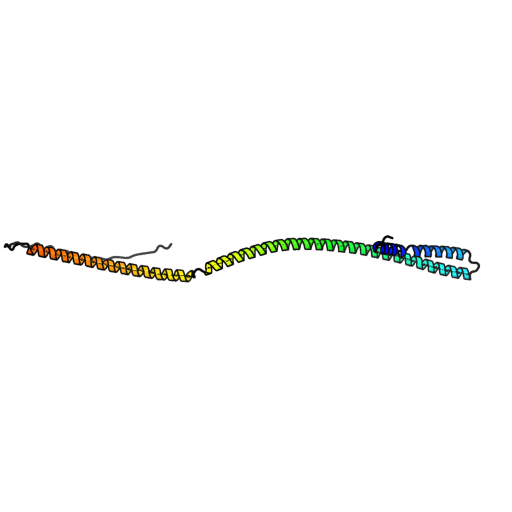YS A 1 103 ? -7.633 -4.557 3.293 1.00 98.62 103 LYS A CA 1
ATOM 818 C C . LYS A 1 103 ? -7.602 -5.133 4.711 1.00 98.62 103 LYS A C 1
ATOM 820 O O . LYS A 1 103 ? -8.636 -5.131 5.383 1.00 98.62 103 LYS A O 1
ATOM 825 N N . LYS A 1 104 ? -6.439 -5.594 5.191 1.00 98.44 104 LYS A N 1
ATOM 826 C CA . LYS A 1 104 ? -6.281 -6.104 6.567 1.00 98.44 104 LYS A CA 1
ATOM 827 C C . LYS A 1 104 ? -6.565 -5.010 7.598 1.00 98.44 104 LYS A C 1
ATOM 829 O O . LYS A 1 104 ? -7.337 -5.241 8.531 1.00 98.44 104 LYS A O 1
ATOM 834 N N . GLN A 1 105 ? -6.013 -3.815 7.398 1.00 98.50 105 GLN A N 1
ATOM 835 C CA . GLN A 1 105 ? -6.223 -2.670 8.288 1.00 98.50 105 GLN A CA 1
ATOM 836 C C . GLN A 1 105 ? -7.700 -2.254 8.348 1.00 98.50 105 GLN A C 1
ATOM 838 O O . GLN A 1 105 ? -8.234 -2.034 9.434 1.00 98.50 105 GLN A O 1
ATOM 843 N N . ILE A 1 106 ? -8.408 -2.238 7.213 1.00 98.44 106 ILE A N 1
ATOM 844 C CA . ILE A 1 106 ? -9.849 -1.942 7.169 1.00 98.44 106 ILE A CA 1
ATOM 845 C C . ILE A 1 106 ? -10.656 -2.956 7.989 1.00 98.44 106 ILE A C 1
ATOM 847 O O . ILE A 1 106 ? -11.576 -2.567 8.711 1.00 98.44 106 ILE A O 1
ATOM 851 N N . LEU A 1 107 ? -10.340 -4.251 7.900 1.00 98.38 107 LEU A N 1
ATOM 852 C CA . LEU A 1 107 ? -11.034 -5.275 8.687 1.00 98.38 107 LEU A CA 1
ATOM 853 C C . LEU A 1 107 ? -10.814 -5.079 10.192 1.00 98.38 107 LEU A C 1
ATOM 855 O O . LEU A 1 107 ? -11.765 -5.182 10.971 1.00 98.38 107 LEU A O 1
ATOM 859 N N . GLN A 1 108 ? -9.589 -4.744 10.599 1.00 98.12 108 GLN A N 1
ATOM 860 C CA . GLN A 1 108 ? -9.277 -4.428 11.993 1.00 98.12 108 GLN A CA 1
ATOM 861 C C . GLN A 1 108 ? -10.012 -3.166 12.464 1.00 98.12 108 GLN A C 1
ATOM 863 O O . GLN A 1 108 ? -10.676 -3.195 13.499 1.00 98.12 108 GLN A O 1
ATOM 868 N N . ALA A 1 109 ? -9.990 -2.090 11.675 1.00 98.31 109 ALA A N 1
ATOM 869 C CA . ALA A 1 109 ? -10.687 -0.845 11.989 1.00 98.31 109 ALA A CA 1
ATOM 870 C C . ALA A 1 109 ? -12.207 -1.049 12.125 1.00 98.31 109 ALA A C 1
ATOM 872 O O . ALA A 1 109 ? -12.828 -0.520 13.049 1.00 98.31 109 ALA A O 1
ATOM 873 N N . LYS A 1 110 ? -12.814 -1.874 11.259 1.00 98.56 110 LYS A N 1
ATOM 874 C CA . LYS A 1 110 ? -14.232 -2.258 11.371 1.00 98.56 110 LYS A CA 1
ATOM 875 C C . LYS A 1 110 ? -14.523 -2.997 12.677 1.00 98.56 110 LYS A C 1
ATOM 877 O O . LYS A 1 110 ? -15.529 -2.701 13.319 1.00 98.56 110 LYS A O 1
ATOM 882 N N . ARG A 1 111 ? -13.647 -3.920 13.089 1.00 98.50 111 ARG A N 1
ATOM 883 C CA . ARG A 1 111 ? -13.782 -4.635 14.367 1.00 98.50 111 ARG A CA 1
ATOM 884 C C . ARG A 1 111 ? -13.712 -3.670 15.551 1.00 98.50 111 ARG A C 1
ATOM 886 O O . ARG A 1 111 ? -14.595 -3.698 16.397 1.00 98.50 111 ARG A O 1
ATOM 893 N N . ILE A 1 112 ? -12.725 -2.775 15.569 1.00 98.44 112 ILE A N 1
ATOM 894 C CA . ILE A 1 112 ? -12.579 -1.761 16.626 1.00 98.44 112 ILE A CA 1
ATOM 895 C C . ILE A 1 112 ? -13.822 -0.868 16.693 1.00 98.44 112 ILE A C 1
ATOM 897 O O . ILE A 1 112 ? -14.344 -0.616 17.777 1.00 98.44 112 ILE A O 1
ATOM 901 N N . ARG A 1 113 ? -14.342 -0.431 15.540 1.00 98.50 113 ARG A N 1
ATOM 902 C CA . ARG A 1 113 ? -15.568 0.373 15.479 1.00 98.50 113 ARG A CA 1
ATOM 903 C C . ARG A 1 113 ? -16.771 -0.372 16.057 1.00 98.50 113 ARG A C 1
ATOM 905 O O . ARG A 1 113 ? -17.530 0.236 16.803 1.00 98.50 113 ARG A O 1
ATOM 912 N N . LYS A 1 114 ? -16.937 -1.659 15.732 1.00 98.50 114 LYS A N 1
ATOM 913 C CA . LYS A 1 114 ? -18.011 -2.492 16.289 1.00 98.50 114 LYS A CA 1
ATOM 914 C C . LYS A 1 114 ? -17.896 -2.583 17.814 1.00 98.50 114 LYS A C 1
ATOM 916 O O . LYS A 1 114 ? -18.860 -2.276 18.501 1.00 98.50 114 LYS A O 1
ATOM 921 N N . ASN A 1 115 ? -16.707 -2.892 18.331 1.00 98.38 115 ASN A N 1
ATOM 922 C CA . ASN A 1 115 ? -16.475 -2.967 19.776 1.00 98.38 115 ASN A CA 1
ATOM 923 C C . ASN A 1 115 ? -16.785 -1.629 20.463 1.00 98.38 115 ASN A C 1
ATOM 925 O O . ASN A 1 115 ? -17.442 -1.599 21.494 1.00 98.38 115 ASN A O 1
ATOM 929 N N . ARG A 1 116 ? -16.376 -0.501 19.864 1.00 98.38 116 ARG A N 1
ATOM 930 C CA . ARG A 1 116 ? -16.695 0.836 20.384 1.00 98.38 116 ARG A CA 1
ATOM 931 C C . ARG A 1 116 ? -18.201 1.086 20.455 1.00 98.38 116 ARG A C 1
ATOM 933 O O . ARG A 1 116 ? -18.673 1.597 21.460 1.00 98.38 116 ARG A O 1
ATOM 940 N N . GLN A 1 117 ? -18.949 0.690 19.427 1.00 98.00 117 GLN A N 1
ATOM 941 C CA . GLN A 1 117 ? -20.410 0.803 19.432 1.00 98.00 117 GLN A CA 1
ATOM 942 C C . GLN A 1 117 ? -21.056 -0.063 20.520 1.00 98.00 117 GLN A C 1
ATOM 944 O O . GLN A 1 117 ? -22.011 0.384 21.149 1.00 98.00 117 GLN A O 1
ATOM 949 N N . GLU A 1 118 ? -20.537 -1.268 20.766 1.00 97.69 118 GLU A N 1
ATOM 950 C CA . GLU A 1 118 ? -20.999 -2.134 21.859 1.00 97.69 118 GLU A CA 1
ATOM 951 C C . GLU A 1 118 ? -20.721 -1.503 23.233 1.00 97.69 118 GLU A C 1
ATOM 953 O O . GLU A 1 118 ? -21.615 -1.470 24.080 1.00 97.69 118 GLU A O 1
ATOM 958 N N . TYR A 1 119 ? -19.533 -0.922 23.437 1.00 98.19 119 TYR A N 1
ATOM 959 C CA . TYR A 1 119 ? -19.213 -0.183 24.663 1.00 98.19 119 TYR A CA 1
ATOM 960 C C . TYR A 1 119 ? -20.111 1.041 24.853 1.00 98.19 119 TYR A C 1
ATOM 962 O O . TYR A 1 119 ? -20.641 1.235 25.944 1.00 98.19 119 TYR A O 1
ATOM 970 N N . ASP A 1 120 ? -20.335 1.834 23.803 1.00 98.12 120 ASP A N 1
ATOM 971 C CA . ASP A 1 120 ? -21.206 3.012 23.862 1.00 98.12 120 ASP A CA 1
ATOM 972 C C . ASP A 1 120 ? -22.664 2.617 24.165 1.00 98.12 120 ASP A C 1
ATOM 974 O O . ASP A 1 120 ? -23.357 3.306 24.916 1.00 98.12 120 ASP A O 1
ATOM 978 N N . ALA A 1 121 ? -23.141 1.497 23.610 1.00 97.81 121 ALA A N 1
ATOM 979 C CA . ALA A 1 121 ? -24.472 0.969 23.897 1.00 97.81 121 ALA A CA 1
ATOM 980 C C . ALA A 1 121 ? -24.609 0.535 25.365 1.00 97.81 121 ALA A C 1
ATOM 982 O O . ALA A 1 121 ? -25.578 0.915 26.024 1.00 97.81 121 ALA A O 1
ATOM 983 N N . LEU A 1 122 ? -23.627 -0.198 25.899 1.00 97.38 122 LEU A N 1
ATOM 984 C CA . LEU A 1 122 ? -23.603 -0.589 27.311 1.00 97.38 122 LEU A CA 1
ATOM 985 C C . LEU A 1 122 ? -23.502 0.628 28.236 1.00 97.38 122 LEU A C 1
ATOM 987 O O . LEU A 1 122 ? -24.239 0.710 29.215 1.00 97.38 122 LEU A O 1
ATOM 991 N N . ALA A 1 123 ? -22.650 1.600 27.908 1.00 97.62 123 ALA A N 1
ATOM 992 C CA . ALA A 1 123 ? -22.506 2.833 28.675 1.00 97.62 123 ALA A CA 1
ATOM 993 C C . ALA A 1 123 ? -23.825 3.613 28.746 1.00 97.62 123 ALA A C 1
ATOM 995 O O . ALA A 1 123 ? -24.197 4.080 29.820 1.00 97.62 123 ALA A O 1
ATOM 996 N N . LYS A 1 124 ? -24.575 3.691 27.637 1.00 97.19 124 LYS A N 1
ATOM 997 C CA . LYS A 1 124 ? -25.919 4.287 27.634 1.00 97.19 124 LYS A CA 1
ATOM 998 C C . LYS A 1 124 ? -26.861 3.568 28.590 1.00 97.19 124 LYS A C 1
ATOM 1000 O O . LYS A 1 124 ? -27.551 4.242 29.341 1.00 97.19 124 LYS A O 1
ATOM 1005 N N . VAL A 1 125 ? -26.891 2.233 28.596 1.00 97.19 125 VAL A N 1
ATOM 1006 C CA . VAL A 1 125 ? -27.731 1.474 29.543 1.00 97.19 125 VAL A CA 1
ATOM 1007 C C . VAL A 1 125 ? -27.314 1.759 30.987 1.00 97.19 125 VAL A C 1
ATOM 1009 O O . VAL A 1 125 ? -28.167 2.059 31.815 1.00 97.19 125 VAL A O 1
ATOM 1012 N N . ILE A 1 126 ? -26.010 1.758 31.281 1.00 95.75 126 ILE A N 1
ATOM 1013 C CA . ILE A 1 126 ? -25.478 2.057 32.621 1.00 95.75 126 ILE A CA 1
ATOM 1014 C C . ILE A 1 126 ? -25.887 3.461 33.085 1.00 95.75 126 ILE A C 1
ATOM 1016 O O . ILE A 1 126 ? -26.262 3.622 34.239 1.00 95.75 126 ILE A O 1
ATOM 1020 N N . GLN A 1 127 ? -25.896 4.457 32.195 1.00 94.81 127 GLN A N 1
ATOM 1021 C CA . GLN A 1 127 ? -26.314 5.830 32.517 1.00 94.81 127 GLN A CA 1
ATOM 1022 C C . GLN A 1 127 ? -27.791 5.965 32.923 1.00 94.81 127 GLN A C 1
ATOM 1024 O O . GLN A 1 127 ? -28.155 6.983 33.502 1.00 94.81 127 GLN A O 1
ATOM 1029 N N . HIS A 1 128 ? -28.648 4.976 32.635 1.00 94.44 128 HIS A N 1
ATOM 1030 C CA . HIS A 1 128 ? -30.033 4.982 33.130 1.00 94.44 128 HIS A CA 1
ATOM 1031 C C . HIS A 1 128 ? -30.121 4.582 34.609 1.00 94.44 128 HIS A C 1
ATOM 1033 O O . HIS A 1 128 ? -31.155 4.799 35.241 1.00 94.44 128 HIS A O 1
ATOM 1039 N N . HIS A 1 129 ? -29.063 3.985 35.164 1.00 92.94 129 HIS A N 1
ATOM 1040 C CA . HIS A 1 129 ? -28.986 3.639 36.575 1.00 92.94 129 HIS A CA 1
ATOM 1041 C C . HIS A 1 129 ? -28.381 4.795 37.387 1.00 92.94 129 HIS A C 1
ATOM 1043 O O . HIS A 1 129 ? -27.508 5.506 36.886 1.00 92.94 129 HIS A O 1
ATOM 1049 N N . PRO A 1 130 ? -28.834 4.993 38.639 1.00 93.00 130 PRO A N 1
ATOM 1050 C CA . PRO A 1 130 ? -28.299 6.031 39.512 1.00 93.00 130 PRO A CA 1
ATOM 1051 C C . PRO A 1 130 ? -26.827 5.781 39.840 1.00 93.00 130 PRO A C 1
ATOM 1053 O O . PRO A 1 130 ? -26.338 4.648 39.773 1.00 93.00 130 PRO A O 1
ATOM 1056 N N . ASP A 1 131 ? -26.132 6.845 40.239 1.00 94.69 131 ASP A N 1
ATOM 1057 C CA . ASP A 1 131 ? -24.720 6.746 40.570 1.00 94.69 131 ASP A CA 1
ATOM 1058 C C . ASP A 1 131 ? -24.481 5.776 41.739 1.00 94.69 131 ASP A C 1
ATOM 1060 O O . ASP A 1 131 ? -25.200 5.735 42.749 1.00 94.69 131 ASP A O 1
ATOM 1064 N N . ARG A 1 132 ? -23.441 4.954 41.591 1.00 95.00 132 ARG A N 1
ATOM 1065 C CA . ARG A 1 132 ? -23.109 3.916 42.567 1.00 95.00 132 ARG A CA 1
ATOM 1066 C C . ARG A 1 132 ? -22.709 4.514 43.914 1.00 95.00 132 ARG A C 1
ATOM 1068 O O . ARG A 1 132 ? -23.024 3.942 44.954 1.00 95.00 132 ARG A O 1
ATOM 1075 N N . HIS A 1 133 ? -21.974 5.621 43.915 1.00 95.62 133 HIS A N 1
ATOM 1076 C CA . HIS A 1 133 ? -21.516 6.234 45.153 1.00 95.62 133 HIS A CA 1
ATOM 1077 C C . HIS A 1 133 ? -22.687 6.864 45.913 1.00 95.62 133 HIS A C 1
ATOM 1079 O O . HIS A 1 133 ? -22.806 6.681 47.126 1.00 95.62 133 HIS A O 1
ATOM 1085 N N . GLU A 1 134 ? -23.597 7.528 45.197 1.00 94.38 134 GLU A N 1
ATOM 1086 C CA . GLU A 1 134 ? -24.814 8.092 45.790 1.00 94.38 134 GLU A CA 1
ATOM 1087 C C . GLU A 1 134 ? -25.720 7.012 46.392 1.00 94.38 134 GLU A C 1
ATOM 1089 O O . GLU A 1 134 ? -26.146 7.135 47.544 1.00 94.38 134 GLU A O 1
ATOM 1094 N N . THR A 1 135 ? -25.965 5.923 45.657 1.00 95.62 135 THR A N 1
ATOM 1095 C CA . THR A 1 135 ? -26.787 4.805 46.150 1.00 95.62 135 THR A CA 1
ATOM 1096 C C . THR A 1 135 ? -26.178 4.126 47.374 1.00 95.62 135 THR A C 1
ATOM 1098 O O . THR A 1 135 ? -26.904 3.828 48.321 1.00 95.62 135 THR A O 1
ATOM 1101 N N . LEU A 1 136 ? -24.854 3.940 47.420 1.00 96.69 136 LEU A N 1
ATOM 1102 C CA . LEU A 1 136 ? -24.167 3.406 48.603 1.00 96.69 136 LEU A CA 1
ATOM 1103 C C . LEU A 1 136 ? -24.313 4.322 49.824 1.00 96.69 136 LEU A C 1
ATOM 1105 O O . LEU A 1 136 ? -24.574 3.835 50.924 1.00 96.69 136 LEU A O 1
ATOM 1109 N N . LYS A 1 137 ? -24.202 5.641 49.636 1.00 96.50 137 LYS A N 1
ATOM 1110 C CA . LYS A 1 137 ? -24.375 6.620 50.718 1.00 96.50 137 LYS A CA 1
ATOM 1111 C C . LYS A 1 137 ? -25.797 6.600 51.285 1.00 96.50 137 LYS A C 1
ATOM 1113 O O . LYS A 1 137 ? -25.975 6.666 52.500 1.00 96.50 137 LYS A O 1
ATOM 1118 N N . GLN A 1 138 ? -26.807 6.487 50.421 1.00 95.81 138 GLN A N 1
ATOM 1119 C CA . GLN A 1 138 ? -28.206 6.341 50.843 1.00 95.81 138 GLN A CA 1
ATOM 1120 C C . GLN A 1 138 ? -28.433 5.032 51.609 1.00 95.81 138 GLN A C 1
ATOM 1122 O O . GLN A 1 138 ? -29.098 5.037 52.642 1.00 95.81 138 GLN A O 1
ATOM 1127 N N . LEU A 1 139 ? -27.835 3.931 51.146 1.00 96.75 139 LEU A N 1
ATOM 1128 C CA . LEU A 1 139 ? -27.877 2.630 51.820 1.00 96.75 139 LEU A CA 1
ATOM 1129 C C . LEU A 1 139 ? -27.290 2.699 53.233 1.00 96.75 139 LEU A C 1
ATOM 1131 O O . LEU A 1 139 ? -27.888 2.186 54.175 1.00 96.75 139 LEU A O 1
ATOM 1135 N N . GLU A 1 140 ? -26.144 3.363 53.392 1.00 97.12 140 GLU A N 1
ATOM 1136 C CA . GLU A 1 140 ? -25.507 3.545 54.697 1.00 97.12 140 GLU A CA 1
ATOM 1137 C C . GLU A 1 140 ? -26.376 4.391 55.642 1.00 97.12 140 GLU A C 1
ATOM 1139 O O . GLU A 1 140 ? -26.527 4.053 56.817 1.00 97.12 140 GLU A O 1
ATOM 1144 N N . ALA A 1 141 ? -26.982 5.469 55.133 1.00 96.81 141 ALA A N 1
ATOM 1145 C CA . ALA A 1 141 ? -27.882 6.317 55.911 1.00 96.81 141 ALA A CA 1
ATOM 1146 C C . ALA A 1 141 ? -29.129 5.548 56.384 1.00 96.81 141 ALA A C 1
ATOM 1148 O O . ALA A 1 141 ? -29.428 5.547 57.578 1.00 96.81 141 ALA A O 1
ATOM 1149 N N . LEU A 1 142 ? -29.796 4.831 55.473 1.00 97.19 142 LEU A N 1
ATOM 1150 C CA . LEU A 1 142 ? -30.943 3.975 55.795 1.00 97.19 142 LEU A CA 1
ATOM 1151 C C . LEU A 1 142 ? -30.564 2.851 56.769 1.00 97.19 142 LEU A C 1
ATOM 1153 O O . LEU A 1 142 ? -31.337 2.522 57.665 1.00 97.19 142 LEU A O 1
ATOM 1157 N N . GLY A 1 143 ? -29.361 2.285 56.641 1.00 97.06 143 GLY A N 1
ATOM 1158 C CA . GLY A 1 143 ? -28.840 1.285 57.573 1.00 97.06 143 GLY A CA 1
ATOM 1159 C C . GLY A 1 143 ? -28.710 1.820 59.002 1.00 97.06 143 GLY A C 1
ATOM 1160 O O . GLY A 1 143 ? -29.135 1.156 59.949 1.00 97.06 143 GLY A O 1
ATOM 1161 N N . LYS A 1 144 ? -28.188 3.042 59.167 1.00 96.94 144 LYS A N 1
ATOM 1162 C CA . LYS A 1 144 ? -28.105 3.715 60.477 1.00 96.94 144 LYS A CA 1
ATOM 1163 C C . LYS A 1 144 ? -29.489 4.008 61.053 1.00 96.94 144 LYS A C 1
ATOM 1165 O O . LYS A 1 144 ? -29.709 3.812 62.246 1.00 96.94 144 LYS A O 1
ATOM 1170 N N . GLU A 1 145 ? -30.426 4.442 60.216 1.00 97.00 145 GLU A N 1
ATOM 1171 C CA . GLU A 1 145 ? -31.802 4.716 60.639 1.00 97.00 145 GLU A CA 1
ATOM 1172 C C . GLU A 1 145 ? -32.532 3.440 61.083 1.00 97.00 145 GLU A C 1
ATOM 1174 O O . GLU A 1 145 ? -33.163 3.429 62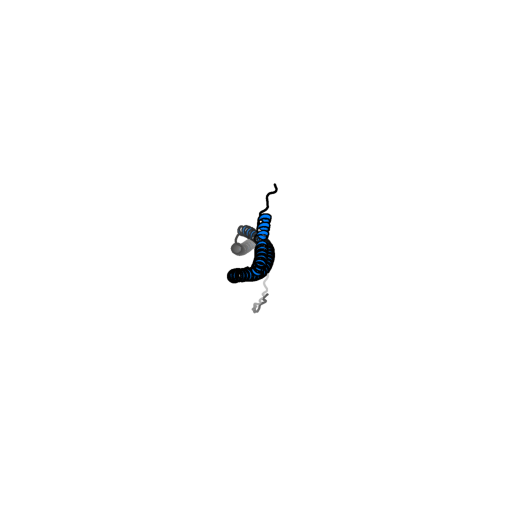.139 1.00 97.00 145 GLU A O 1
ATOM 1179 N N . LEU A 1 146 ? -32.372 2.331 60.355 1.00 97.19 146 LEU A N 1
ATOM 1180 C CA . LEU A 1 146 ? -32.910 1.028 60.755 1.00 97.19 146 LEU A CA 1
ATOM 1181 C C . LEU A 1 146 ? -32.350 0.556 62.100 1.00 97.19 146 LEU A C 1
ATOM 1183 O O . LEU A 1 146 ? -33.115 0.102 62.949 1.00 97.19 146 LEU A O 1
ATOM 1187 N N . GLN A 1 147 ? -31.037 0.685 62.318 1.00 97.06 147 GLN A N 1
ATOM 1188 C CA . GLN A 1 147 ? -30.420 0.356 63.609 1.00 97.06 147 GLN A CA 1
ATOM 1189 C C . GLN A 1 147 ? -30.995 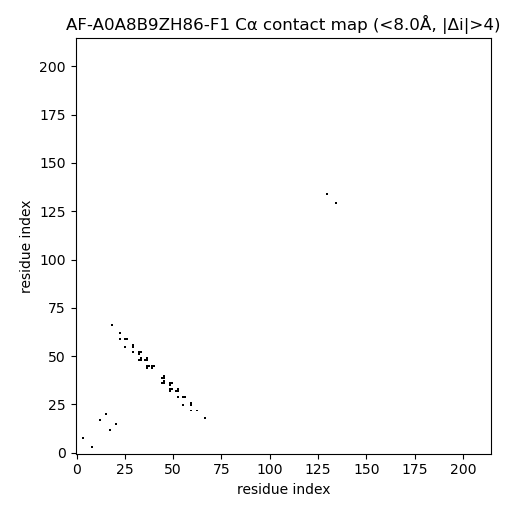1.219 64.738 1.00 97.06 147 GLN A C 1
ATOM 1191 O O . GLN A 1 147 ? -31.338 0.707 65.804 1.00 97.06 147 GLN A O 1
ATOM 1196 N N . HIS A 1 148 ? -31.162 2.518 64.492 1.00 96.69 148 HIS A N 1
ATOM 1197 C CA . HIS A 1 148 ? -31.749 3.433 65.462 1.00 96.69 148 HIS A CA 1
ATOM 1198 C C . HIS A 1 148 ? -33.200 3.065 65.812 1.00 96.69 148 HIS A C 1
ATOM 1200 O O . HIS A 1 148 ? -33.545 2.956 66.990 1.00 96.69 148 HIS A O 1
ATOM 1206 N N . LEU A 1 149 ? -34.039 2.808 64.804 1.00 96.81 149 LEU A N 1
ATOM 1207 C CA . LEU A 1 149 ? -35.428 2.385 64.996 1.00 96.81 149 LEU A CA 1
ATOM 1208 C C . LEU A 1 149 ? -35.525 1.030 65.705 1.00 96.81 149 LEU A C 1
ATOM 1210 O O . LEU A 1 149 ? -36.399 0.854 66.554 1.00 96.81 149 LEU A O 1
ATOM 1214 N N . SER A 1 150 ? -34.615 0.098 65.412 1.00 97.38 150 SER A N 1
ATOM 1215 C CA . SER A 1 150 ? -34.531 -1.189 66.108 1.00 97.38 150 SER A CA 1
ATOM 1216 C C . SER A 1 150 ? -34.279 -1.001 67.604 1.00 97.38 150 SER A C 1
ATOM 1218 O O . SER A 1 150 ? -34.999 -1.575 68.416 1.00 97.38 150 SER A O 1
ATOM 1220 N N . HIS A 1 151 ? -33.325 -0.144 67.980 1.00 97.19 151 HIS A N 1
ATOM 1221 C CA . HIS A 1 151 ? -33.066 0.166 69.388 1.00 97.19 151 HIS A CA 1
ATOM 1222 C C . HIS A 1 151 ? -34.249 0.860 70.071 1.00 97.19 151 HIS A C 1
ATOM 1224 O O . HIS A 1 151 ? -34.538 0.595 71.236 1.00 97.19 151 HIS A O 1
ATOM 1230 N N . ILE A 1 152 ? -34.962 1.752 69.376 1.00 97.00 152 ILE A N 1
ATOM 1231 C CA . ILE A 1 152 ? -36.176 2.370 69.932 1.00 97.00 152 ILE A CA 1
ATOM 1232 C C . ILE A 1 152 ? -37.256 1.315 70.166 1.00 97.00 152 ILE A C 1
ATOM 1234 O O . ILE A 1 152 ? -37.887 1.321 71.222 1.00 97.00 152 ILE A O 1
ATOM 1238 N N . LYS A 1 153 ? -37.468 0.417 69.199 1.00 96.94 153 LYS A N 1
ATOM 1239 C CA . LYS A 1 153 ? -38.438 -0.671 69.313 1.00 96.94 153 LYS A CA 1
ATOM 1240 C C . LYS A 1 153 ? -38.129 -1.550 70.526 1.00 96.94 153 LYS A C 1
ATOM 1242 O O . LYS A 1 153 ? -39.017 -1.738 71.350 1.00 96.94 153 LYS A O 1
ATOM 1247 N N . GLU A 1 154 ? -36.886 -2.006 70.657 1.00 97.25 154 GLU A N 1
ATOM 1248 C CA . GLU A 1 154 ? -36.418 -2.816 71.791 1.00 97.25 154 GLU A CA 1
ATOM 1249 C C . GLU A 1 154 ? -36.673 -2.097 73.126 1.00 97.25 154 GLU A C 1
ATOM 1251 O O . GLU A 1 154 ? -37.337 -2.628 74.013 1.00 97.25 154 GLU A O 1
ATOM 1256 N N . ASN A 1 155 ? -36.306 -0.815 73.220 1.00 96.75 155 ASN A N 1
ATOM 1257 C CA . ASN A 1 155 ? -36.569 0.002 74.408 1.00 96.75 155 ASN A CA 1
ATOM 1258 C C . ASN A 1 155 ? -38.067 0.135 74.750 1.00 96.75 155 ASN A C 1
ATOM 1260 O O . ASN A 1 155 ? -38.436 0.282 75.919 1.00 96.75 155 ASN A O 1
ATOM 1264 N N . VAL A 1 156 ? -38.950 0.177 73.748 1.00 97.12 156 VAL A N 1
ATOM 1265 C CA . VAL A 1 156 ? -40.404 0.243 73.962 1.00 97.12 156 VAL A CA 1
ATOM 1266 C C . VAL A 1 156 ? -40.954 -1.119 74.380 1.00 97.12 156 VAL A C 1
ATOM 1268 O O . VAL A 1 156 ? -41.794 -1.166 75.280 1.00 97.12 156 VAL A O 1
ATOM 1271 N N . GLU A 1 157 ? -40.474 -2.207 73.778 1.00 96.25 157 GLU A N 1
ATOM 1272 C CA . GLU A 1 157 ? -40.815 -3.579 74.168 1.00 96.25 157 GLU A CA 1
ATOM 1273 C C . GLU A 1 157 ? -40.419 -3.844 75.627 1.00 96.25 157 GLU A C 1
ATOM 1275 O O . GLU A 1 157 ? -41.261 -4.289 76.408 1.00 96.25 157 GLU A O 1
ATOM 1280 N N . ASP A 1 158 ? -39.221 -3.428 76.042 1.00 96.56 158 ASP A N 1
ATOM 1281 C CA . ASP A 1 158 ? -38.759 -3.515 77.431 1.00 96.56 158 ASP A CA 1
ATOM 1282 C C . ASP A 1 158 ? -39.656 -2.736 78.400 1.00 96.56 158 ASP A C 1
ATOM 1284 O O . ASP A 1 158 ? -40.035 -3.228 79.470 1.00 96.56 158 ASP A O 1
ATOM 1288 N N . LYS A 1 159 ? -40.051 -1.510 78.027 1.00 97.12 159 LYS A N 1
ATOM 1289 C CA . LYS A 1 159 ? -40.985 -0.703 78.829 1.00 97.12 159 LYS A CA 1
ATOM 1290 C C . LYS A 1 159 ? -42.353 -1.367 78.932 1.00 97.12 159 LYS A C 1
ATOM 1292 O O . LYS A 1 159 ? -42.963 -1.338 80.002 1.00 97.12 159 LYS A O 1
ATOM 1297 N N . LEU A 1 160 ? -42.854 -1.936 77.841 1.00 97.31 160 LEU A N 1
ATOM 1298 C CA . LEU A 1 160 ? -44.146 -2.612 77.809 1.00 97.31 160 LEU A CA 1
ATOM 1299 C C . LEU A 1 160 ? -44.122 -3.873 78.679 1.00 97.31 160 LEU A C 1
ATOM 1301 O O . LEU A 1 160 ? -45.053 -4.098 79.453 1.00 97.31 160 LEU A O 1
ATOM 1305 N N . GLU A 1 161 ? -43.037 -4.637 78.626 1.00 96.44 161 GLU A N 1
ATOM 1306 C CA . GLU A 1 161 ? -42.824 -5.820 79.455 1.00 96.44 161 GLU A CA 1
ATOM 1307 C C . GLU A 1 161 ? -42.718 -5.461 80.945 1.00 96.44 161 GLU A C 1
ATOM 1309 O O . GLU A 1 161 ? -43.347 -6.095 81.796 1.00 96.44 161 GLU A O 1
ATOM 1314 N N . LEU A 1 162 ? -42.016 -4.375 81.281 1.00 96.62 162 LEU A N 1
ATOM 1315 C CA . LEU A 1 162 ? -41.991 -3.844 82.644 1.00 96.62 162 LEU A CA 1
ATOM 1316 C C . LEU A 1 162 ? -43.399 -3.478 83.137 1.00 96.62 162 LEU A C 1
ATOM 1318 O O . LEU A 1 162 ? -43.761 -3.811 84.266 1.00 96.62 162 LEU A O 1
ATOM 1322 N N . ARG A 1 163 ? -44.219 -2.824 82.302 1.00 95.81 163 ARG A N 1
ATOM 1323 C CA . ARG A 1 163 ? -45.610 -2.496 82.654 1.00 95.81 163 ARG A CA 1
ATOM 1324 C C . ARG A 1 163 ? -46.461 -3.753 82.830 1.00 95.81 163 ARG A C 1
ATOM 1326 O O . ARG A 1 163 ? -47.202 -3.817 83.807 1.00 95.81 163 ARG A O 1
ATOM 1333 N N . ARG A 1 164 ? -46.326 -4.768 81.967 1.00 95.56 164 ARG A N 1
ATOM 1334 C CA . ARG A 1 164 ? -46.998 -6.074 82.135 1.00 95.56 164 ARG A CA 1
ATOM 1335 C C . ARG A 1 164 ? -46.667 -6.701 83.489 1.00 95.56 164 ARG A C 1
ATOM 1337 O O . ARG A 1 164 ? -47.582 -7.099 84.208 1.00 95.56 164 ARG A O 1
ATOM 1344 N N . LYS A 1 165 ? -45.385 -6.710 83.875 1.00 95.81 165 LYS A N 1
ATOM 1345 C CA . LYS A 1 165 ? -44.930 -7.201 85.188 1.00 95.81 165 LYS A CA 1
ATOM 1346 C C . LYS A 1 165 ? -45.532 -6.397 86.344 1.00 95.81 165 LYS A C 1
ATOM 1348 O O . LYS A 1 165 ? -46.032 -6.988 87.295 1.00 95.81 165 LYS A O 1
ATOM 1353 N N . GLN A 1 166 ? -45.554 -5.065 86.248 1.00 94.44 166 GLN A N 1
ATOM 1354 C CA . GLN A 1 166 ? -46.177 -4.198 87.260 1.00 94.44 166 GLN A CA 1
ATOM 1355 C C . GLN A 1 166 ? -47.685 -4.455 87.412 1.00 94.44 166 GLN A C 1
ATOM 1357 O O . GLN A 1 166 ? -48.174 -4.556 88.535 1.00 94.44 166 GLN A O 1
ATOM 1362 N N . PHE A 1 167 ? -48.419 -4.605 86.303 1.00 96.00 167 PHE A N 1
ATOM 1363 C CA . PHE A 1 167 ? -49.842 -4.958 86.335 1.00 96.00 167 PHE A CA 1
ATOM 1364 C C . PHE A 1 167 ? -50.080 -6.336 86.950 1.00 96.00 167 PHE A C 1
ATOM 1366 O O . PHE A 1 167 ? -51.030 -6.497 87.710 1.00 96.00 167 PHE A O 1
ATOM 1373 N N . HIS A 1 168 ? -49.219 -7.314 86.661 1.00 94.38 168 HIS A N 1
ATOM 1374 C CA . HIS A 1 168 ? -49.316 -8.641 87.260 1.00 94.38 168 HIS A CA 1
ATOM 1375 C C . HIS A 1 168 ? -49.157 -8.589 88.785 1.00 94.38 168 HI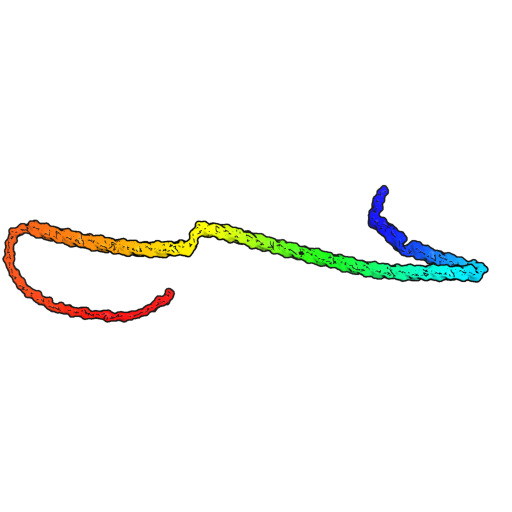S A C 1
ATOM 1377 O O . HIS A 1 168 ? -49.977 -9.160 89.494 1.00 94.38 168 HIS A O 1
ATOM 1383 N N . VAL A 1 169 ? -48.176 -7.831 89.294 1.00 95.44 169 VAL A N 1
ATOM 1384 C CA . VAL A 1 169 ? -48.017 -7.603 90.743 1.00 95.44 169 VAL A CA 1
ATOM 1385 C C . VAL A 1 169 ? -49.276 -6.974 91.346 1.00 95.44 169 VAL A C 1
ATOM 1387 O O . VAL A 1 169 ? -49.755 -7.447 92.370 1.00 95.44 169 VAL A O 1
ATOM 1390 N N . LEU A 1 170 ? -49.843 -5.950 90.702 1.00 94.56 170 LEU A N 1
ATOM 1391 C CA . LEU A 1 170 ? -51.067 -5.291 91.171 1.00 94.56 170 LEU A CA 1
ATOM 1392 C C . LEU A 1 170 ? -52.289 -6.230 91.168 1.00 94.56 170 LEU A C 1
ATOM 1394 O O . LEU A 1 170 ? -53.103 -6.192 92.083 1.00 94.56 170 LEU A O 1
ATOM 1398 N N . LEU A 1 171 ? -52.424 -7.093 90.161 1.00 93.81 171 LEU A N 1
ATOM 1399 C CA . LEU A 1 171 ? -53.478 -8.111 90.122 1.00 93.81 171 LEU A CA 1
ATOM 1400 C C . LEU A 1 171 ? -53.316 -9.139 91.249 1.00 93.81 171 LEU A C 1
ATOM 1402 O O . LEU A 1 171 ? -54.304 -9.482 91.896 1.00 93.81 171 LEU A O 1
ATOM 1406 N N . SER A 1 172 ? -52.087 -9.589 91.520 1.00 92.75 172 SER A N 1
ATOM 1407 C CA . SER A 1 172 ? -51.799 -10.505 92.629 1.00 92.75 172 SER A CA 1
ATOM 1408 C C . SER A 1 172 ? -52.143 -9.887 93.984 1.00 92.75 172 SER A C 1
ATOM 1410 O O . SER A 1 172 ? -52.810 -10.537 94.784 1.00 92.75 172 SER A O 1
ATOM 1412 N N . THR A 1 173 ? -51.793 -8.618 94.227 1.00 92.19 173 THR A N 1
ATOM 1413 C CA . THR A 1 173 ? -52.156 -7.946 95.487 1.00 92.19 173 THR A CA 1
ATOM 1414 C C . THR A 1 173 ? -53.665 -7.750 95.626 1.00 92.19 173 THR A C 1
ATOM 1416 O O . THR A 1 173 ? -54.201 -7.934 96.716 1.00 92.19 173 THR A O 1
ATOM 1419 N N . ILE A 1 174 ? -54.382 -7.429 94.542 1.00 92.00 174 ILE A N 1
ATOM 1420 C CA . ILE A 1 174 ? -55.854 -7.379 94.555 1.00 92.00 174 ILE A CA 1
ATOM 1421 C C . ILE A 1 174 ? -56.430 -8.749 94.930 1.00 92.00 174 ILE A C 1
ATOM 1423 O O . ILE A 1 174 ? -57.331 -8.818 95.765 1.00 92.00 174 ILE A O 1
ATOM 1427 N N . HIS A 1 175 ? -55.903 -9.833 94.358 1.00 87.88 175 HIS A N 1
ATOM 1428 C CA . HIS A 1 175 ? -56.364 -11.185 94.662 1.00 87.88 175 HIS A CA 1
ATOM 1429 C C . HIS A 1 175 ? -56.0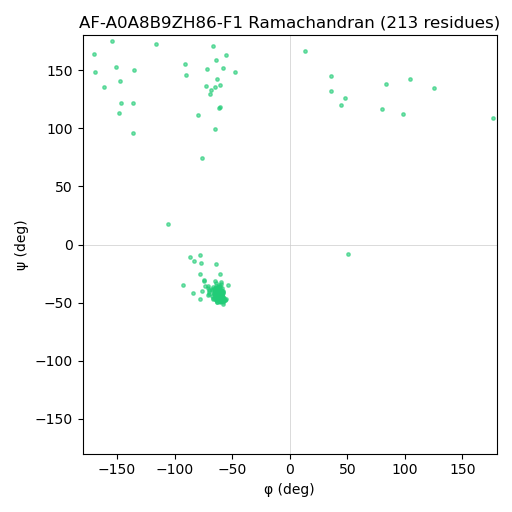93 -11.576 96.125 1.00 87.88 175 HIS A C 1
ATOM 1431 O O . HIS A 1 175 ? -56.972 -12.116 96.794 1.00 87.88 175 HIS A O 1
ATOM 1437 N N . GLU A 1 176 ? -54.919 -11.241 96.664 1.00 87.19 176 GLU A N 1
ATOM 1438 C CA . GLU A 1 176 ? -54.586 -11.433 98.083 1.00 87.19 176 GLU A CA 1
ATOM 1439 C C . GLU A 1 176 ? -55.518 -10.642 99.017 1.00 87.19 176 GLU A C 1
ATOM 1441 O O . GLU A 1 176 ? -55.971 -11.157 100.045 1.00 87.19 176 GLU A O 1
ATOM 1446 N N . LEU A 1 177 ? -55.850 -9.398 98.658 1.00 86.31 177 LEU A N 1
ATOM 1447 C CA . LEU A 1 177 ? -56.801 -8.576 99.408 1.00 86.31 177 LEU A CA 1
ATOM 1448 C C . LEU A 1 177 ? -58.216 -9.165 99.362 1.00 86.31 177 LEU A C 1
ATOM 1450 O O . LEU A 1 177 ? -58.875 -9.223 100.398 1.00 86.31 177 LEU A O 1
ATOM 1454 N N . GLN A 1 178 ? -58.669 -9.656 98.204 1.00 85.31 178 GLN A N 1
ATOM 1455 C CA . GLN A 1 178 ? -59.950 -10.360 98.073 1.00 85.31 178 GLN A CA 1
ATOM 1456 C C . GLN A 1 178 ? -59.995 -11.614 98.955 1.00 85.31 178 GLN A C 1
ATOM 1458 O O . GLN A 1 178 ? -60.923 -11.759 99.745 1.00 85.31 178 GLN A O 1
ATOM 1463 N N . GLN A 1 179 ? -58.954 -12.453 98.927 1.00 83.75 179 GLN A N 1
ATOM 1464 C CA . GLN A 1 179 ? -58.845 -13.623 99.812 1.00 83.75 179 GLN A CA 1
ATOM 1465 C C . GLN A 1 179 ? -58.849 -13.242 101.301 1.00 83.75 179 GLN A C 1
ATOM 1467 O O . GLN A 1 179 ? -59.328 -13.999 102.146 1.00 83.75 179 GLN A O 1
ATOM 1472 N N . THR A 1 180 ? -58.304 -12.075 101.647 1.00 77.56 180 THR A N 1
ATOM 1473 C CA . THR A 1 180 ? -58.302 -11.563 103.024 1.00 77.56 180 THR A CA 1
ATOM 1474 C C . THR A 1 180 ? -59.684 -11.060 103.448 1.00 77.56 180 THR A C 1
ATOM 1476 O O . THR A 1 180 ? -60.066 -11.262 104.597 1.00 77.56 180 THR A O 1
ATOM 1479 N N . LEU A 1 181 ? -60.450 -10.453 102.537 1.00 74.00 181 LEU A N 1
ATOM 1480 C CA . LEU A 1 181 ? -61.829 -10.003 102.774 1.00 74.00 181 LEU A CA 1
ATOM 1481 C C . LEU A 1 181 ? -62.838 -11.164 102.806 1.00 74.00 181 LEU A C 1
ATOM 1483 O O . LEU A 1 181 ? -63.819 -11.098 103.542 1.00 74.00 181 LEU A O 1
ATOM 1487 N N . GLU A 1 182 ? -62.586 -12.239 102.057 1.00 67.50 182 GLU A N 1
ATOM 1488 C CA . GLU A 1 182 ? -63.392 -13.469 102.066 1.00 67.50 182 GLU A CA 1
ATOM 1489 C C . GLU A 1 182 ? -63.109 -14.374 103.279 1.00 67.50 182 GLU A C 1
ATOM 1491 O O . GLU A 1 182 ? -63.849 -15.327 103.527 1.00 67.50 182 GLU A O 1
ATOM 1496 N N . ARG A 1 183 ? -62.077 -14.074 104.085 1.00 51.66 183 ARG A N 1
ATOM 1497 C CA . ARG A 1 183 ? -61.850 -14.734 105.379 1.00 51.66 183 ARG A CA 1
ATOM 1498 C C . ARG A 1 183 ? -62.776 -14.128 106.445 1.00 51.66 183 ARG A C 1
ATOM 1500 O O . ARG A 1 183 ? -62.553 -12.990 106.860 1.00 51.66 183 ARG A O 1
ATOM 1507 N N . PRO A 1 184 ? -63.775 -14.867 106.965 1.00 40.66 184 PRO A N 1
ATOM 1508 C CA . PRO A 1 184 ? -64.603 -14.372 108.053 1.00 40.66 184 PRO A CA 1
ATOM 1509 C C . PRO A 1 184 ? -63.756 -14.177 109.314 1.00 40.66 184 PRO A C 1
ATOM 1511 O O . PRO A 1 184 ? -62.933 -15.015 109.691 1.00 40.66 184 PRO A O 1
ATOM 1514 N N . GLN A 1 185 ? -63.978 -13.042 109.970 1.00 48.94 185 GLN A N 1
ATOM 1515 C CA . GLN A 1 185 ? -63.308 -12.632 111.194 1.00 48.94 185 GLN A CA 1
ATOM 1516 C C . GLN A 1 185 ? -63.668 -13.604 112.330 1.00 48.94 185 GLN A C 1
ATOM 1518 O O . GLN A 1 185 ? -64.720 -13.480 112.951 1.00 48.94 185 GLN A O 1
ATOM 1523 N N . ASN A 1 186 ? -62.790 -14.567 112.630 1.00 35.16 186 ASN A N 1
ATOM 1524 C CA . ASN A 1 186 ? -62.852 -15.297 113.894 1.00 35.16 186 ASN A CA 1
ATOM 1525 C C . ASN A 1 186 ? -61.460 -15.474 114.525 1.00 35.16 186 ASN A C 1
ATOM 1527 O O . ASN A 1 186 ? -60.682 -16.347 114.164 1.00 35.16 186 ASN A O 1
ATOM 1531 N N . ARG A 1 187 ? -61.200 -14.534 115.441 1.00 39.72 187 ARG A N 1
ATOM 1532 C CA . ARG A 1 187 ? -60.423 -14.558 116.693 1.00 39.72 187 ARG A CA 1
ATOM 1533 C C . ARG A 1 187 ? -59.136 -15.398 116.836 1.00 39.72 187 ARG A C 1
ATOM 1535 O O . ARG A 1 187 ? -59.146 -16.618 116.769 1.00 39.72 187 ARG A O 1
ATOM 1542 N N . ALA A 1 188 ? -58.156 -14.660 117.378 1.00 33.12 188 ALA A N 1
ATOM 1543 C CA . ALA A 1 188 ? -57.235 -14.989 118.479 1.00 33.12 188 ALA A CA 1
ATOM 1544 C C . ALA A 1 188 ? -55.811 -15.484 118.138 1.00 33.12 188 ALA A C 1
ATOM 1546 O O . ALA A 1 188 ? -55.588 -16.592 117.670 1.00 33.12 188 ALA A O 1
ATOM 1547 N N . ALA A 1 189 ? -54.845 -14.624 118.488 1.00 36.44 189 ALA A N 1
ATOM 1548 C CA . ALA A 1 189 ? -53.440 -14.919 118.816 1.00 36.44 189 ALA A CA 1
ATOM 1549 C C . ALA A 1 189 ? -53.357 -15.751 120.137 1.00 36.44 189 ALA A C 1
ATOM 1551 O O . ALA A 1 189 ? -54.397 -15.793 120.805 1.00 36.44 189 ALA A O 1
ATOM 1552 N N . PRO A 1 190 ? -52.211 -16.334 120.611 1.00 51.31 190 PRO A N 1
ATOM 1553 C CA . PRO A 1 190 ? -50.853 -15.729 120.608 1.00 51.31 190 PRO A CA 1
ATOM 1554 C C . PRO A 1 190 ? -49.589 -16.656 120.601 1.00 51.31 190 PRO A C 1
ATOM 1556 O O . PRO A 1 190 ? -49.673 -17.861 120.803 1.00 51.31 190 PRO A O 1
ATOM 1559 N N . GLY A 1 191 ? -48.399 -16.021 120.487 1.00 35.62 191 GLY A N 1
ATOM 1560 C CA . GLY A 1 191 ? -47.059 -16.473 120.964 1.00 35.62 191 GLY A CA 1
ATOM 1561 C C . GLY A 1 191 ? -46.287 -17.430 120.032 1.00 35.62 191 GLY A C 1
ATOM 1562 O O . GLY A 1 191 ? -46.887 -18.340 119.492 1.00 35.62 191 GLY A O 1
ATOM 1563 N N . VAL A 1 192 ? -44.968 -17.351 119.773 1.00 37.06 192 VAL A N 1
ATOM 1564 C CA . VAL A 1 192 ? -43.799 -16.997 120.609 1.00 37.06 192 VAL A CA 1
ATOM 1565 C C . VAL A 1 192 ? -42.582 -16.605 119.719 1.00 37.06 192 VAL A C 1
ATOM 1567 O O . VAL A 1 192 ? -42.301 -17.286 118.743 1.00 37.06 192 VAL A O 1
ATOM 1570 N N . HIS A 1 193 ? -41.905 -15.507 120.098 1.00 40.31 193 HIS A N 1
ATOM 1571 C CA . HIS A 1 193 ? -40.470 -15.092 120.092 1.00 40.31 193 HIS A CA 1
ATOM 1572 C C . HIS A 1 193 ? -39.319 -15.836 119.315 1.00 40.31 193 HIS A C 1
ATOM 1574 O O . HIS A 1 193 ? -39.489 -16.948 118.835 1.00 40.31 193 HIS A O 1
ATOM 1580 N N . PRO A 1 194 ? -38.110 -15.220 119.154 1.00 63.78 194 PRO A N 1
ATOM 1581 C CA . PRO A 1 194 ? -37.411 -15.039 117.872 1.00 63.78 194 PRO A CA 1
ATOM 1582 C C . PRO A 1 194 ? -36.057 -15.781 117.767 1.00 63.78 194 PRO A C 1
ATOM 1584 O O . PRO A 1 194 ? -35.518 -16.262 118.762 1.00 63.78 194 PRO A O 1
ATOM 1587 N N . LYS A 1 195 ? -35.431 -15.789 116.579 1.00 39.38 195 LYS A N 1
ATOM 1588 C CA . LYS A 1 195 ? -33.987 -16.062 116.437 1.00 39.38 195 LYS A CA 1
ATOM 1589 C C . LYS A 1 195 ? -33.322 -15.096 115.460 1.00 39.38 195 LYS A C 1
ATOM 1591 O O . LYS A 1 195 ? -33.691 -15.007 114.295 1.00 39.38 195 LYS A O 1
ATOM 1596 N N . TYR A 1 196 ? -32.326 -14.395 115.992 1.00 45.41 196 TYR A N 1
ATOM 1597 C CA . TYR A 1 196 ? -31.303 -13.650 115.272 1.00 45.41 196 TYR A CA 1
ATOM 1598 C C . TYR A 1 196 ? -30.448 -14.595 114.415 1.00 45.41 196 TYR A C 1
ATOM 1600 O O . TYR A 1 196 ? -30.065 -15.662 114.893 1.00 45.41 196 TYR A O 1
ATOM 1608 N N . LEU A 1 197 ? -30.046 -14.149 113.221 1.00 43.69 197 LEU A N 1
ATOM 1609 C CA . LEU A 1 197 ? -28.719 -14.458 112.687 1.00 43.69 197 LEU A CA 1
ATOM 1610 C C . LEU A 1 197 ? -28.204 -13.286 111.838 1.00 43.69 197 LEU A C 1
ATOM 1612 O O . LEU A 1 197 ? -28.844 -12.835 110.892 1.00 43.69 197 LEU A O 1
ATOM 1616 N N . VAL A 1 198 ? -27.047 -12.790 112.262 1.00 45.50 198 VAL A N 1
ATOM 1617 C CA . VAL A 1 198 ? -26.166 -11.814 111.614 1.00 45.50 198 VAL A CA 1
ATOM 1618 C C . VAL A 1 198 ? -25.150 -12.572 110.747 1.00 45.50 198 VAL A C 1
ATOM 1620 O O . VAL A 1 198 ? -24.845 -13.714 111.085 1.00 45.50 198 VAL A O 1
ATOM 1623 N N . CYS A 1 199 ? -24.614 -11.891 109.720 1.00 34.59 199 CYS A N 1
ATOM 1624 C CA . CYS A 1 199 ? -23.340 -12.075 108.977 1.00 34.59 199 CYS A CA 1
ATOM 1625 C C . CYS A 1 199 ? -23.580 -12.207 107.462 1.00 34.59 199 CYS A C 1
ATOM 1627 O O . CYS A 1 199 ? -24.445 -12.963 107.051 1.00 34.59 199 CYS A O 1
ATOM 1629 N N . THR A 1 200 ? -22.864 -11.562 106.539 1.00 38.06 200 THR A N 1
ATOM 1630 C CA . THR A 1 200 ? -21.749 -10.599 106.569 1.00 38.06 200 THR A CA 1
ATOM 1631 C C . THR A 1 200 ? -21.596 -10.074 105.135 1.00 38.06 200 THR A C 1
ATOM 1633 O O . THR A 1 200 ? -21.828 -10.800 104.172 1.00 38.06 200 THR A O 1
ATOM 1636 N N . SER A 1 201 ? -21.170 -8.822 105.003 1.00 46.84 201 SER A N 1
ATOM 1637 C CA . SER A 1 201 ? -20.561 -8.223 103.809 1.00 46.84 201 SER A CA 1
ATOM 1638 C C . SER A 1 201 ? -19.444 -9.075 103.189 1.00 46.84 201 SER A C 1
ATOM 1640 O O . SER A 1 201 ? -18.684 -9.655 103.958 1.00 46.84 201 SER A O 1
ATOM 1642 N N . LEU A 1 202 ? -19.263 -9.023 101.859 1.00 40.12 202 LEU A N 1
ATOM 1643 C CA . LEU A 1 202 ? -17.973 -8.759 101.179 1.00 40.12 202 LEU A CA 1
ATOM 1644 C C . LEU A 1 202 ? -18.107 -8.850 99.641 1.00 40.12 202 LEU A C 1
ATOM 1646 O O . LEU A 1 202 ? -18.228 -9.925 99.062 1.00 40.12 202 LEU A O 1
ATOM 1650 N N . LEU A 1 203 ? -18.028 -7.683 98.994 1.00 45.56 203 LEU A N 1
ATOM 1651 C CA . LEU A 1 203 ? -17.331 -7.481 97.712 1.00 45.56 203 LEU A CA 1
ATOM 1652 C C . LEU A 1 203 ? -15.850 -7.891 97.883 1.00 45.56 203 LEU A C 1
ATOM 1654 O O . LEU A 1 203 ? -15.334 -7.746 98.995 1.00 45.56 203 LEU A O 1
ATOM 1658 N N . PRO A 1 204 ? -15.135 -8.338 96.828 1.00 53.59 204 PRO A N 1
ATOM 1659 C CA . PRO A 1 204 ? -14.347 -7.352 96.073 1.00 53.59 204 PRO A CA 1
ATOM 1660 C C . PRO A 1 204 ? -14.111 -7.631 94.568 1.00 53.59 204 PRO A C 1
ATOM 1662 O O . PRO A 1 204 ? -14.047 -8.764 94.110 1.00 53.59 204 PRO A O 1
ATOM 1665 N N . CYS A 1 205 ? -13.929 -6.513 93.856 1.00 37.78 205 CYS A N 1
ATOM 1666 C CA . CYS A 1 205 ? -12.915 -6.178 92.842 1.00 37.78 205 CYS A CA 1
ATOM 1667 C C . CYS A 1 205 ? -12.553 -7.127 91.672 1.00 37.78 205 CYS A C 1
ATOM 1669 O O . CYS A 1 205 ? -12.043 -8.228 91.837 1.00 37.78 205 CYS A O 1
ATOM 1671 N N . THR A 1 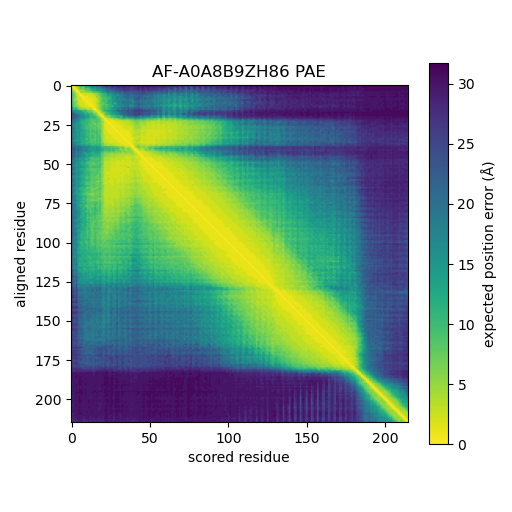206 ? -12.657 -6.543 90.470 1.00 47.41 206 THR A N 1
ATOM 1672 C CA . THR A 1 206 ? -11.981 -6.858 89.189 1.00 47.41 206 THR A CA 1
ATOM 1673 C C . THR A 1 206 ? -10.440 -6.867 89.279 1.00 47.41 206 THR A C 1
ATOM 1675 O O . THR A 1 206 ? -9.903 -6.218 90.181 1.00 47.41 206 THR A O 1
ATOM 1678 N N . PRO A 1 207 ? -9.709 -7.468 88.308 1.00 54.44 207 PRO A N 1
ATOM 1679 C CA . PRO A 1 207 ? -9.089 -6.631 87.256 1.00 54.44 207 PRO A CA 1
ATOM 1680 C C . PRO A 1 207 ? -8.953 -7.255 85.836 1.00 54.44 207 PRO A C 1
ATOM 1682 O O . PRO A 1 207 ? -8.636 -8.426 85.672 1.00 54.44 207 PRO A O 1
ATOM 1685 N N . THR A 1 208 ? -9.200 -6.398 84.836 1.00 45.69 208 THR A N 1
ATOM 1686 C CA . THR A 1 208 ? -8.400 -6.030 83.636 1.00 45.69 208 THR A CA 1
ATOM 1687 C C . THR A 1 208 ? -7.520 -7.028 82.844 1.00 45.69 208 THR A C 1
ATOM 1689 O O . THR A 1 208 ? -6.736 -7.769 83.424 1.00 45.69 208 THR A O 1
ATOM 1692 N N . ASN A 1 209 ? -7.506 -6.787 81.510 1.00 44.06 209 ASN A N 1
ATOM 1693 C CA . ASN A 1 209 ? -6.475 -7.041 80.462 1.00 44.06 209 ASN A CA 1
ATOM 1694 C C . ASN A 1 209 ? -6.727 -8.242 79.516 1.00 44.06 209 ASN A C 1
ATOM 1696 O O . ASN A 1 209 ? -7.177 -9.277 79.977 1.00 44.06 209 ASN A O 1
ATOM 1700 N N . LEU A 1 210 ? -6.434 -8.248 78.201 1.00 44.25 210 LEU A N 1
ATOM 1701 C CA . LEU A 1 210 ? -5.918 -7.302 77.185 1.00 44.25 210 LEU A CA 1
ATOM 1702 C C . LEU A 1 210 ? -6.096 -7.975 75.783 1.00 44.25 210 LEU A C 1
ATOM 1704 O O . LEU A 1 210 ? -6.144 -9.197 75.709 1.00 44.25 210 LEU A O 1
ATOM 1708 N N . LEU A 1 211 ? -6.005 -7.172 74.708 1.00 42.25 211 LEU A N 1
ATOM 1709 C CA . LEU A 1 211 ? -5.414 -7.472 73.374 1.00 42.25 211 LEU A CA 1
ATOM 1710 C C . LEU A 1 211 ? -6.162 -8.264 72.268 1.00 42.25 211 LEU A C 1
ATOM 1712 O O . LEU A 1 211 ? -6.355 -9.469 72.337 1.00 42.25 211 LEU A O 1
ATOM 1716 N N . CYS A 1 212 ? -6.382 -7.529 71.163 1.00 42.41 212 CYS A N 1
ATOM 1717 C CA . CYS A 1 212 ? -5.946 -7.787 69.775 1.00 42.41 212 CYS A CA 1
ATOM 1718 C C . CYS A 1 212 ? -6.076 -9.191 69.156 1.00 42.41 212 CYS A C 1
ATOM 1720 O O . CYS A 1 212 ? -5.299 -10.086 69.472 1.00 42.41 212 CYS A O 1
ATOM 1722 N N . ALA A 1 213 ? -6.847 -9.278 68.067 1.00 46.62 213 ALA A N 1
ATOM 1723 C CA . ALA A 1 213 ? -6.451 -10.058 66.893 1.00 46.62 213 ALA A CA 1
ATOM 1724 C C . ALA A 1 213 ? -7.012 -9.414 65.617 1.00 46.62 213 ALA A C 1
ATOM 1726 O O . ALA A 1 213 ? -8.220 -9.343 65.403 1.00 46.62 213 ALA A O 1
ATOM 1727 N N . SER A 1 214 ? -6.092 -8.915 64.803 1.00 49.38 214 SER A N 1
ATOM 1728 C CA . SER A 1 214 ? -6.269 -8.477 63.427 1.00 49.38 214 SER A CA 1
ATOM 1729 C C . SER A 1 214 ? -6.454 -9.690 62.512 1.00 49.38 214 SER A C 1
ATOM 1731 O O . SER A 1 214 ? -5.687 -10.649 62.612 1.00 49.38 214 SER A O 1
ATOM 1733 N N . SER A 1 215 ? -7.400 -9.621 61.578 1.00 54.94 215 SER A N 1
ATOM 1734 C CA . SER A 1 215 ? -7.345 -10.221 60.234 1.00 54.94 215 SER A CA 1
ATOM 1735 C C . SER A 1 215 ? -8.344 -9.500 59.343 1.00 54.94 215 SER A C 1
ATOM 1737 O O . SER A 1 215 ? -9.459 -9.226 59.840 1.00 54.94 215 SER A O 1
#

Organism: Anas platyrhynchos (NCBI:txid8839)

Solvent-accessible surface area (backbone atoms only — not comparable to full-atom values): 12700 Å² total; per-residue (Å²): 134,82,80,80,46,70,68,55,53,50,52,50,47,51,63,66,70,48,70,54,72,61,49,55,50,50,53,55,48,40,54,54,40,50,58,49,35,79,65,44,94,42,72,68,58,28,51,55,36,48,54,52,40,52,56,50,48,54,52,50,56,51,49,54,54,50,54,53,53,51,49,58,48,50,53,53,49,52,54,49,50,54,49,52,50,53,52,50,52,53,50,51,53,53,49,52,51,52,52,55,50,50,54,52,50,50,55,51,52,52,51,53,52,50,53,50,51,53,50,53,53,51,51,56,59,54,67,74,49,78,60,67,67,60,54,50,53,51,51,53,53,51,51,54,49,51,53,51,51,50,53,52,49,51,55,48,52,53,52,50,51,53,50,52,53,52,51,51,54,52,52,50,51,52,50,54,50,50,58,56,69,71,48,78,94,74,85,82,86,85,91,81,90,89,82,90,84,90,88,78,88,80,86,81,84,87,84,89,88,84,85,89,83,88,130

InterPro domains:
  IPR008501 THO complex subunit 7/Mft1 [PF05615] (7-139)

Secondary structure (DSSP, 8-state):
-PPPPHHHHHHHHHHHHSSHHHHHHHHHHHHHHHHHHHT-SSHHHHHHHHHHHHHHHHHHHHHHHHHHHHHHHHHHHHHHHHHHHHHHHHHHHHHHHHHHHHHHHHHHHHHHHHHHHHHHHHHHHHHTSPPHHHHHHHHHHHHHHHHHHHHHHHHHHHHHHHHHHHHHHHHHHHHHHHHHHSS--------------------------------

Mean predicted aligned error: 16.56 Å

Radius of gyration: 68.5 Å; Cα contacts (8 Å, |Δi|>4): 28; chains: 1; bounding box: 108×36×194 Å

Sequence (215 aa):
MGAVTDDEVIRKRLLIDGDGAGDDRRINLLVKSFIKWCNSGSQEEGYSQYQRMLSTLSQCEFSMGKTLLVYDMNLREMENYEKIYKDIENSIAAAHEKISECKKQILQAKRIRKNRQEYDALAKVIQHHPDRHETLKQLEALGKELQHLSHIKENVEDKLELRRKQFHVLLSTIHELQQTLERPQNRAAPGVHPKYLVCTSLLPCTPTNLLCASS

Foldseek 3Di:
DDDQDVVNVVVVCCVVVVLDVVLVVLVVVLVVLVVCLVVDPDPVSNVVSVVVSVVSVVVNVVSVVVVVVVVVVVVVVVVVVVVVVVVVVVVVVVVVVVVVVVVVVVVVVVVVVVVVVVVVVVVVVVVVDDDPVVVVVVVVVVVVVVVVVVVVVVVVVVVVVVVVVVVVVVVVVVVVVVVVVPDDDDDDDDDDDDDDDDDDDDDDDDDDDDDDDDD

pLDDT: mean 83.48, std 19.74, range [33.12, 98.62]

=== Feature glossary ===
The record interleaves many kinds of information about one protein. Here is each kind framed as the question it answers.

Q: What are the backbone torsion angles?
A: φ (phi) and ψ (psi) are the two rotatable backbone dihedrals per residue: φ is the C(i-1)–N–Cα–C torsion, ψ is the N–Cα–C–N(i+1) torsion, both in degrees on (−180°, 180°]. α-helical residues cluster near (−60°, −45°); β-strand residues near (−120°, +130°). A Ramachandran plot is simply a scatter of (φ, ψ) for every residue.

Q: What is the amino-acid chain?
A: This is the polypeptide sequence — one letter per residue, N-terminus first. Length ranges from a few dozen residues for small domains to over a thousand for large multi-domain proteins.

Q: How mobile is each atom in the crystal?
A: For experimental (PDB) structures, the B-factor (temperature factor) quantifies the positional spread of each atom in the crystal — a combination of thermal vibration and static disorder — in units of Å². High B-factors mark flexible loops or poorly resolved regions; low B-factors mark the rigid, well-ordered core.

Q: Are the domains correctly placed relative to each other?
A: Predicted Aligned Error (PAE) is an AlphaFold confidence matrix: entry (i, j) is the expected error in the position of residue j, in ångströms, when the prediction is superimposed on the true structure at residue i. Low PAE within a blo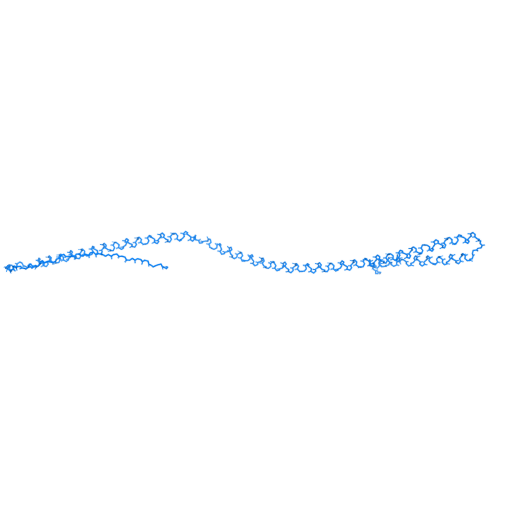ck of residues means that block is internally rigid and well-predicted; high PAE between two blocks means their relative placement is uncertain even if each block individually is confident.

Q: How confident is the AlphaFold model at each residue?
A: pLDDT is the predicted lDDT-Cα score: AlphaFold's confidence that the local environment of each residue (all inter-atomic distances within 15 Å) is correctly placed. It is a per-residue number between 0 and 100, with higher meaning more reliable.

Q: What family and function is it annotated with?
A: Functional annotations link the protein to curated databases. InterPro entries identify conserved domains and families by matching the sequence against member-database signatures (Pfam, PROSITE, CDD, …). Gene Ontology (GO) terms describe molecular function, biological process, and cellular component in a controlled vocabulary. CATH places the structure in a hierarchical fold classification (Class/Architecture/Topology/Homologous-superfamily). The organism is the source species.

Q: How big and how compact is the whole molecule?
A: Three whole-structure scalars: the radius of gyration (RMS distance of Cα from centroid, in Å), the count of Cα–Cα contacts (pairs closer than 8 Å and separated by more than four residues in sequence — i.e. tertiary, not local, contacts), and the bounding-box dimensions. Together they distinguish compact globular folds from extended fibres or disordered chains.

Q: What known structures does this most resemble?
A: The Foldseek neighbor list gives the closest experimentally determined structures in the PDB, ranked by structural alignment. TM-score near 1 means near-identical fold; near 0.3 means only rough topology match. This is how one finds what a novel AlphaFold prediction most resembles in the solved-structure universe.

Q: Which residues are buried vs exposed?
A: SASA measures how much of the protein is reachable by solvent. It is computed by rolling a water-sized probe over the atomic surface and summing the exposed area (Å²). Per-residue SASA distinguishes core (buried, low SASA) from surface (exposed, high SASA) residues; total SASA is a whole-molecule size measure.

Q: Which residues are in helices, strands, or loops?
A: Eight-state secondary structure (DSSP): H is the canonical α-helix, G the tighter 3₁₀-helix, I the wider π-helix; E/B are β-structure, T and S are turns and bends, and '-' is everything else. DSSP 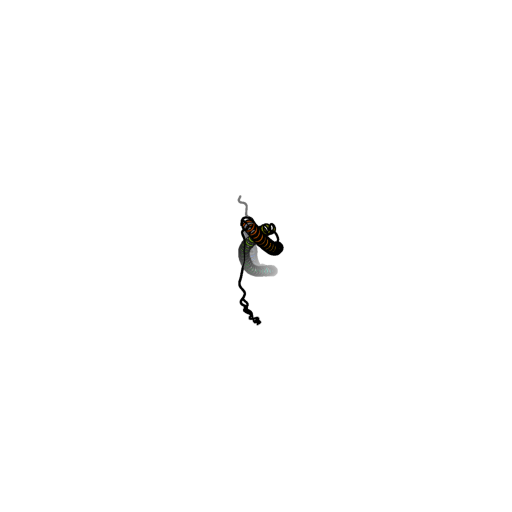derives these from the pattern of main-chain N–H···O=C hydrogen bonds, not from the sequence.

Q: Where is each backbone atom in 3D?
A: Structure coordinates are given as an mmCIF _atom_site loop: one row per atom with element, residue name, chain id, sequence number, and x/y/z position in Å. Only the four main-chain atoms per residue are included here; side chains are omitted to keep the record compact.

Q: What if only a Cα trace is available?
A: Three-state secondary structure (P-SEA) collapses the eight DSSP classes into helix (a), strand (b), and coil (c). P-SEA assigns these from Cα geometry alone — distances and angles — without requiring backbone oxygens, so it works on any Cα trace.

Q: What do the rendered images show?
A: The six renders are orthographic views along the three Cartesian axes in both directions. Representation (cartoon, sticks, or surface) and color scheme (sequence-rainbow or by-chain) vary across proteins so the training set covers all the common visualization conventions.

Q: What does the local fold look like, residue by residue?
A: Foldseek's 3Di representation compresses backbone geometry into a per-residue letter drawn from a learned twenty-state alphabet. It captures the tertiary interaction pattern around each residue — which residues are packed against it in space, regardless of where they are in sequence.

Q: What do the diagnostic plots show?
A: The contact map is a binary N×N matrix image: pixel (i, j) is dark where Cα_i and Cα_j are within 8 Å and |i−j|>4. Because the |i−j|>4 filter removes local helical contacts, off-diagonal stripes parallel to the main diagonal indicate parallel β-sheets; stripes perpendicular to it indicate antiparallel β-sheets. The Ramachandran plot scatters every residue's (φ, ψ) pair against the sterically allowed regions. The PAE heatmap renders the predicted-aligned-error matrix.